Protein AF-0000000079856024 (afdb_homodimer)

Structure (mmCIF, N/CA/C/O backbone):
data_AF-0000000079856024-model_v1
#
loop_
_entity.id
_entity.type
_entity.pdbx_description
1 polymer 'PadR family transcriptional regulator'
#
loop_
_atom_site.group_PDB
_atom_site.id
_atom_site.type_symbol
_atom_site.label_atom_id
_atom_site.label_alt_id
_atom_site.label_comp_id
_atom_site.label_asym_id
_atom_site.label_entity_id
_atom_site.label_seq_id
_atom_site.pdbx_PDB_ins_code
_atom_site.Cartn_x
_atom_site.Cartn_y
_atom_site.Cartn_z
_atom_site.occupancy
_atom_site.B_iso_or_equiv
_atom_site.auth_seq_id
_atom_site.auth_comp_id
_atom_site.auth_asym_id
_atom_site.auth_atom_id
_atom_site.pdbx_PDB_model_num
ATOM 1 N N . MET A 1 1 ? 2.902 -7.371 12.438 1 55.03 1 MET A N 1
ATOM 2 C CA . MET A 1 1 ? 3.74 -6.176 12.391 1 55.03 1 MET A CA 1
ATOM 3 C C . MET A 1 1 ? 3.281 -5.234 11.281 1 55.03 1 MET A C 1
ATOM 5 O O . MET A 1 1 ? 2.77 -5.684 10.25 1 55.03 1 MET A O 1
ATOM 9 N N . ILE A 1 2 ? 3.047 -3.932 11.594 1 61.47 2 ILE A N 1
ATOM 10 C CA . ILE A 1 2 ? 2.625 -2.918 10.633 1 61.47 2 ILE A CA 1
ATOM 11 C C . ILE A 1 2 ? 3.668 -2.797 9.523 1 61.47 2 ILE A C 1
ATOM 13 O O . ILE A 1 2 ? 4.871 -2.846 9.781 1 61.47 2 ILE A O 1
ATOM 17 N N . SER A 1 3 ? 3.223 -2.893 8.273 1 69.94 3 SER A N 1
ATOM 18 C CA . SER A 1 3 ? 4.152 -2.627 7.184 1 69.94 3 SER A CA 1
ATOM 19 C C . SER A 1 3 ? 4.523 -1.149 7.121 1 69.94 3 SER A C 1
ATOM 21 O O . SER A 1 3 ? 3.902 -0.375 6.391 1 69.94 3 SER A O 1
ATOM 23 N N . SER A 1 4 ? 5.586 -0.775 7.871 1 75.81 4 SER A N 1
ATOM 24 C CA . SER A 1 4 ? 5.996 0.618 8.016 1 75.81 4 SER A CA 1
ATOM 25 C C . SER A 1 4 ? 6.367 1.226 6.668 1 75.81 4 SER A C 1
ATOM 27 O O . SER A 1 4 ? 6.07 2.393 6.406 1 75.81 4 SER A O 1
ATOM 29 N N . ASP A 1 5 ? 6.852 0.336 5.906 1 81.5 5 ASP A N 1
ATOM 30 C CA . ASP A 1 5 ? 7.281 0.834 4.605 1 81.5 5 ASP A CA 1
ATOM 31 C C . ASP A 1 5 ? 6.082 1.224 3.742 1 81.5 5 ASP A C 1
ATOM 33 O O . ASP A 1 5 ? 6.129 2.223 3.021 1 81.5 5 ASP A O 1
ATOM 37 N N . VAL A 1 6 ? 5.039 0.468 3.867 1 83.12 6 VAL A N 1
ATOM 38 C CA . VAL A 1 6 ? 3.848 0.726 3.064 1 83.12 6 VAL A CA 1
ATOM 39 C C . VAL A 1 6 ? 3.188 2.023 3.523 1 83.12 6 VAL A C 1
ATOM 41 O O . VAL A 1 6 ? 2.836 2.873 2.701 1 83.12 6 VAL A O 1
ATOM 44 N N . ILE A 1 7 ? 3.117 2.232 4.781 1 87 7 ILE A N 1
ATOM 45 C CA . ILE A 1 7 ? 2.447 3.414 5.316 1 87 7 ILE A CA 1
ATOM 46 C C . ILE A 1 7 ? 3.256 4.664 4.973 1 87 7 ILE A C 1
ATOM 48 O O . ILE A 1 7 ? 2.686 5.719 4.68 1 87 7 ILE A O 1
ATOM 52 N N . ARG A 1 8 ? 4.57 4.449 4.922 1 87.5 8 ARG A N 1
ATOM 53 C CA . ARG A 1 8 ? 5.43 5.574 4.566 1 87.5 8 ARG A CA 1
ATOM 54 C C . ARG A 1 8 ? 5.152 6.047 3.143 1 87.5 8 ARG A C 1
ATOM 56 O O . ARG A 1 8 ? 5.301 7.23 2.836 1 87.5 8 ARG A O 1
ATOM 63 N N . GLY A 1 9 ? 4.707 5.156 2.34 1 88.88 9 GLY A N 1
ATOM 64 C CA . GLY A 1 9 ? 4.352 5.492 0.972 1 88.88 9 GLY A CA 1
ATOM 65 C C . GLY A 1 9 ? 3.139 6.402 0.877 1 88.88 9 GLY A C 1
ATOM 66 O O . GLY A 1 9 ? 2.871 6.98 -0.178 1 88.88 9 GLY A O 1
ATOM 67 N N . TYR A 1 10 ? 2.588 6.562 2.037 1 92.88 10 TYR A N 1
ATOM 68 C CA . TYR A 1 10 ? 1.386 7.391 2.057 1 92.88 10 TYR A CA 1
ATOM 69 C C . TYR A 1 10 ? 1.595 8.633 2.912 1 92.88 10 TYR A C 1
ATOM 71 O O . TYR A 1 10 ? 0.628 9.258 3.352 1 92.88 10 TYR A O 1
ATOM 79 N N . SER A 1 11 ? 2.836 8.953 3.129 1 95.06 11 SER A N 1
ATOM 80 C CA . SER A 1 11 ? 3.203 10.07 3.992 1 95.06 11 SER A CA 1
ATOM 81 C C . SER A 1 11 ? 2.576 11.375 3.51 1 95.06 11 SER A C 1
ATOM 83 O O . SER A 1 11 ? 2.025 12.141 4.309 1 95.06 11 SER A O 1
ATOM 85 N N . ASP A 1 12 ? 2.666 11.602 2.193 1 97 12 ASP A N 1
ATOM 86 C CA . ASP A 1 12 ? 2.092 12.82 1.634 1 97 12 ASP A CA 1
ATOM 87 C C . ASP A 1 12 ? 0.593 12.906 1.918 1 97 12 ASP A C 1
ATOM 89 O O . ASP A 1 12 ? 0.099 13.938 2.377 1 97 12 ASP A O 1
ATOM 93 N N . THR A 1 13 ? -0.092 11.867 1.663 1 96.44 13 THR A N 1
ATOM 94 C CA . THR A 1 13 ? -1.54 11.805 1.829 1 96.44 13 THR A CA 1
ATOM 95 C C . THR A 1 13 ? -1.927 12.039 3.287 1 96.44 13 THR A C 1
ATOM 97 O O . THR A 1 13 ? -2.865 12.781 3.572 1 96.44 13 THR A O 1
ATOM 100 N N . ILE A 1 14 ? -1.18 11.422 4.148 1 96.75 14 ILE A N 1
ATOM 101 C CA . ILE A 1 14 ? -1.438 11.523 5.582 1 96.75 14 ILE A CA 1
ATOM 102 C C . ILE A 1 14 ? -1.28 12.977 6.035 1 96.75 14 ILE A C 1
ATOM 104 O O . ILE A 1 14 ? -2.154 13.516 6.711 1 96.75 14 ILE A O 1
ATOM 108 N N . ILE A 1 15 ? -0.226 13.578 5.645 1 97.94 15 ILE A N 1
ATOM 109 C CA . ILE A 1 15 ? 0.068 14.945 6.039 1 97.94 15 ILE A CA 1
ATOM 110 C C . ILE A 1 15 ? -0.994 15.891 5.473 1 97.94 15 ILE A C 1
ATOM 112 O O . ILE A 1 15 ? -1.52 16.75 6.188 1 97.94 15 ILE A O 1
ATOM 116 N N . LEU A 1 16 ? -1.316 15.734 4.207 1 98.38 16 LEU A N 1
ATOM 117 C CA . LEU A 1 16 ? -2.309 16.594 3.564 1 98.38 16 LEU A CA 1
ATOM 118 C C . LEU A 1 16 ? -3.67 16.438 4.238 1 98.38 16 LEU A C 1
ATOM 120 O O . LEU A 1 16 ? -4.398 17.422 4.398 1 98.38 16 LEU A O 1
ATOM 124 N N . TYR A 1 17 ? -4.023 15.25 4.613 1 98.12 17 TYR A N 1
ATOM 125 C CA . TYR A 1 17 ? -5.27 15.016 5.332 1 98.1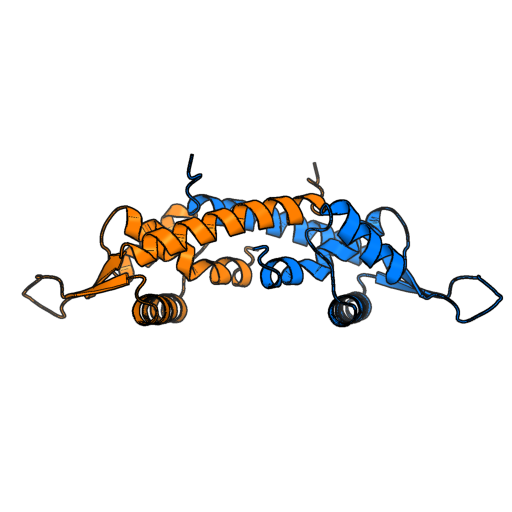2 17 TYR A CA 1
ATOM 126 C C . TYR A 1 17 ? -5.344 15.867 6.59 1 98.12 17 TYR A C 1
ATOM 128 O O . TYR A 1 17 ? -6.359 16.516 6.848 1 98.12 17 TYR A O 1
ATOM 136 N N . LEU A 1 18 ? -4.293 15.852 7.34 1 97.69 18 LEU A N 1
ATOM 137 C CA . LEU A 1 18 ? -4.285 16.562 8.617 1 97.69 18 LEU A CA 1
ATOM 138 C C . LEU A 1 18 ? -4.352 18.062 8.414 1 97.69 18 LEU A C 1
ATOM 140 O O . LEU A 1 18 ? -4.895 18.781 9.25 1 97.69 18 LEU A O 1
ATOM 144 N N . LEU A 1 19 ? -3.869 18.516 7.254 1 98.12 19 LEU A N 1
ATOM 145 C CA . LEU A 1 19 ? -3.84 19.938 6.973 1 98.12 19 LEU A CA 1
ATOM 146 C C . LEU A 1 19 ? -5.16 20.406 6.363 1 98.12 19 LEU A C 1
ATOM 148 O O . LEU A 1 19 ? -5.402 21.609 6.234 1 98.12 19 LEU A O 1
ATOM 152 N N . LEU A 1 20 ? -6.031 19.5 5.969 1 97.06 20 LEU A N 1
ATOM 153 C CA . LEU A 1 20 ? -7.352 19.859 5.469 1 97.06 20 LEU A CA 1
ATOM 154 C C . LEU A 1 20 ? -8.164 20.578 6.547 1 97.06 20 LEU A C 1
ATOM 156 O O . LEU A 1 20 ? -8.977 21.453 6.238 1 97.06 20 LEU A O 1
ATOM 160 N N . GLU A 1 21 ? -7.941 20.188 7.758 1 93.44 21 GLU A N 1
ATOM 161 C CA . GLU A 1 21 ? -8.734 20.719 8.859 1 93.44 21 GLU A CA 1
ATOM 162 C C . GLU A 1 21 ? -8.18 22.062 9.344 1 93.44 21 GLU A C 1
ATOM 164 O O . GLU A 1 21 ? -8.93 23.016 9.516 1 93.44 21 GLU A O 1
ATOM 169 N N . ASN A 1 22 ? -6.887 22.094 9.633 1 96.25 22 ASN A N 1
ATOM 170 C CA . ASN A 1 22 ? -6.219 23.297 10.109 1 96.25 22 ASN A CA 1
ATOM 171 C C . ASN A 1 22 ? -4.734 23.297 9.742 1 96.25 22 ASN A C 1
ATOM 173 O O . ASN A 1 22 ? -4.129 22.234 9.594 1 96.25 22 ASN A O 1
ATOM 177 N N . ASP A 1 23 ? -4.273 24.547 9.641 1 97.81 23 ASP A N 1
ATOM 178 C CA . ASP A 1 23 ? -2.818 24.672 9.578 1 97.81 23 ASP A CA 1
ATOM 179 C C . ASP A 1 23 ? -2.162 24 10.781 1 97.81 23 ASP A C 1
ATOM 181 O O . ASP A 1 23 ? -2.746 23.953 11.867 1 97.81 23 ASP A O 1
ATOM 185 N N . SER A 1 24 ? -1.028 23.453 10.547 1 96.81 24 SER A N 1
ATOM 186 C CA . SER A 1 24 ? -0.36 22.766 11.641 1 96.81 24 SER A CA 1
ATOM 187 C C . SER A 1 24 ? 1.155 22.797 11.477 1 96.81 24 SER A C 1
ATOM 189 O O . SER A 1 24 ? 1.674 23.484 10.594 1 96.81 24 SER A O 1
ATOM 191 N N . TYR A 1 25 ? 1.88 22.172 12.438 1 95.94 25 TYR A N 1
ATOM 192 C CA . TYR A 1 25 ? 3.338 22.141 12.438 1 95.94 25 TYR A CA 1
ATOM 193 C C . TYR A 1 25 ? 3.857 20.75 12.758 1 95.94 25 TYR A C 1
ATOM 195 O O . TYR A 1 25 ? 3.082 19.859 13.117 1 95.94 25 TYR A O 1
ATOM 203 N N . GLY A 1 26 ? 5.125 20.578 12.516 1 95.94 26 GLY A N 1
ATOM 204 C CA . GLY A 1 26 ? 5.734 19.266 12.516 1 95.94 26 GLY A CA 1
ATOM 205 C C . GLY A 1 26 ? 5.348 18.422 13.727 1 95.94 26 GLY A C 1
ATOM 206 O O . GLY A 1 26 ? 4.84 17.312 13.578 1 95.94 26 GLY A O 1
ATOM 207 N N . TYR A 1 27 ? 5.555 18.953 14.875 1 95.38 27 TYR A N 1
ATOM 208 C CA . TYR A 1 27 ? 5.297 18.219 16.109 1 95.38 27 TYR A CA 1
ATOM 209 C C . TYR A 1 27 ? 3.826 17.828 16.219 1 95.38 27 TYR A C 1
ATOM 211 O O . TYR A 1 27 ? 3.502 16.688 16.562 1 95.38 27 TYR A O 1
ATOM 219 N N . GLU A 1 28 ? 2.984 18.703 16.016 1 96.19 28 GLU A N 1
ATOM 220 C CA . GLU A 1 28 ? 1.548 18.453 16.109 1 96.19 28 GLU A CA 1
ATOM 221 C C . GLU A 1 28 ? 1.089 17.391 15.117 1 96.19 28 GLU A C 1
ATOM 223 O O . GLU A 1 28 ? 0.265 16.547 15.445 1 96.19 28 GLU A O 1
ATOM 228 N N . ILE A 1 29 ? 1.616 17.453 13.945 1 97.06 29 ILE A N 1
ATOM 229 C CA . ILE A 1 29 ? 1.256 16.5 12.906 1 97.06 29 ILE A CA 1
ATOM 230 C C . ILE A 1 29 ? 1.708 15.094 13.312 1 97.06 29 ILE A C 1
ATOM 232 O O . ILE A 1 29 ? 0.931 14.141 13.242 1 97.06 29 ILE A O 1
ATOM 236 N N . SER A 1 30 ? 2.934 15.031 13.734 1 96.5 30 SER A N 1
ATOM 237 C CA . SER A 1 30 ? 3.445 13.734 14.172 1 96.5 30 SER A CA 1
ATOM 238 C C . SER A 1 30 ? 2.631 13.188 15.336 1 96.5 30 SER A C 1
ATOM 240 O O . SER A 1 30 ? 2.316 12 15.375 1 96.5 30 SER A O 1
ATOM 242 N N . LYS A 1 31 ? 2.264 14.023 16.266 1 96.62 31 LYS A N 1
ATOM 243 C CA . LYS A 1 31 ? 1.464 13.641 17.422 1 96.62 31 LYS A CA 1
ATOM 244 C C . LYS A 1 31 ? 0.085 13.141 17 1 96.62 31 LYS A C 1
ATOM 246 O O . LYS A 1 31 ? -0.384 12.109 17.484 1 96.62 31 LYS A O 1
ATOM 251 N N . LYS A 1 32 ? -0.563 13.812 16.141 1 97.06 32 LYS A N 1
ATOM 252 C CA . LYS A 1 32 ? -1.896 13.445 15.68 1 97.06 32 LYS A CA 1
ATOM 253 C C . LYS A 1 32 ? -1.87 12.102 14.945 1 97.06 32 LYS A C 1
ATOM 255 O O . LYS A 1 32 ? -2.777 11.281 15.109 1 97.06 32 LYS A O 1
ATOM 260 N N . ILE A 1 33 ? -0.842 11.898 14.117 1 95.88 33 ILE A N 1
ATOM 261 C CA . ILE A 1 33 ? -0.698 10.625 13.414 1 95.88 33 ILE A CA 1
ATOM 262 C C . ILE A 1 33 ? -0.644 9.484 14.422 1 95.88 33 ILE A C 1
ATOM 264 O O . ILE A 1 33 ? -1.364 8.492 14.289 1 95.88 33 ILE A O 1
ATOM 268 N N . LYS A 1 34 ? 0.187 9.648 15.398 1 95.81 34 LYS A N 1
ATOM 269 C CA . LYS A 1 34 ? 0.337 8.633 16.438 1 95.81 34 LYS A CA 1
ATOM 270 C C . LYS A 1 34 ? -0.986 8.375 17.156 1 95.81 34 LYS A C 1
ATOM 272 O O . LYS A 1 34 ? -1.383 7.227 17.344 1 95.81 34 LYS A O 1
ATOM 277 N N . GLU A 1 35 ? -1.708 9.422 17.484 1 96.75 35 GLU A N 1
ATOM 278 C CA . GLU A 1 35 ? -2.973 9.328 18.203 1 96.75 35 GLU A CA 1
ATOM 279 C C . GLU A 1 35 ? -4.055 8.68 17.344 1 96.75 35 GLU A C 1
ATOM 281 O O . GLU A 1 35 ? -4.789 7.805 17.797 1 96.75 35 GLU A O 1
ATOM 286 N N . MET A 1 36 ? -4.105 9.078 16.141 1 95 36 MET A N 1
ATOM 287 C CA . MET A 1 36 ? -5.164 8.609 15.242 1 95 36 MET A CA 1
ATOM 288 C C . MET A 1 36 ? -4.965 7.145 14.883 1 95 36 MET A C 1
ATOM 290 O O . MET A 1 36 ? -5.902 6.473 14.445 1 95 36 MET A O 1
ATOM 294 N N . THR A 1 37 ? -3.764 6.617 14.984 1 94.25 37 THR A N 1
ATOM 295 C CA .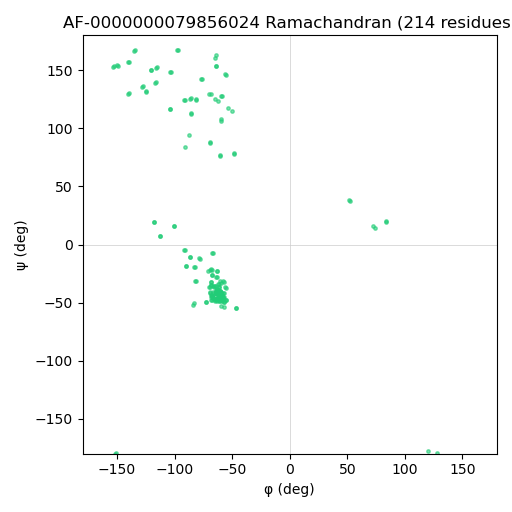 THR A 1 37 ? -3.486 5.223 14.656 1 94.25 37 THR A CA 1
ATOM 296 C C . THR A 1 37 ? -3.4 4.375 15.922 1 94.25 37 THR A C 1
ATOM 298 O O . THR A 1 37 ? -2.863 3.266 15.891 1 94.25 37 THR A O 1
ATOM 301 N N . ASP A 1 38 ? -3.879 4.883 17.016 1 94.56 38 ASP A N 1
ATOM 302 C CA . ASP A 1 38 ? -3.842 4.219 18.312 1 94.56 38 ASP A CA 1
ATOM 303 C C . ASP A 1 38 ? -2.428 3.762 18.656 1 94.56 38 ASP A C 1
ATOM 305 O O . ASP A 1 38 ? -2.223 2.619 19.078 1 94.56 38 ASP A O 1
ATOM 309 N N . GLU A 1 39 ? -1.453 4.578 18.297 1 92.88 39 GLU A N 1
ATOM 310 C CA . GLU A 1 39 ? -0.042 4.41 18.625 1 92.88 39 GLU A CA 1
ATOM 311 C C . GLU A 1 39 ? 0.583 3.275 17.828 1 92.88 39 GLU A C 1
ATOM 313 O O . GLU A 1 39 ? 1.669 2.797 18.156 1 92.88 39 GLU A O 1
ATOM 318 N N . LYS A 1 40 ? -0.125 2.879 16.781 1 90.19 40 LYS A N 1
ATOM 319 C CA . LYS A 1 40 ? 0.375 1.777 15.969 1 90.19 40 LYS A CA 1
ATOM 320 C C . LYS A 1 40 ? 1.393 2.27 14.945 1 90.19 40 LYS A C 1
ATOM 322 O O . LYS A 1 40 ? 2.164 1.479 14.398 1 90.19 40 LYS A O 1
ATOM 327 N N . PHE A 1 41 ? 1.345 3.576 14.695 1 91.5 41 PHE A N 1
ATOM 328 C CA . PHE A 1 41 ? 2.252 4.129 13.695 1 91.5 41 PHE A CA 1
ATOM 329 C C . PHE A 1 41 ? 2.803 5.477 14.156 1 91.5 41 PHE A C 1
ATOM 331 O O . PHE A 1 41 ? 2.045 6.348 14.586 1 91.5 41 PHE A O 1
ATOM 338 N N . THR A 1 42 ? 4.109 5.59 14.07 1 93 42 THR A N 1
ATOM 339 C CA . THR A 1 42 ? 4.809 6.848 14.32 1 93 42 THR A CA 1
ATOM 340 C C . THR A 1 42 ? 5.68 7.227 13.125 1 93 42 THR A C 1
ATOM 342 O O . THR A 1 42 ? 6.441 6.398 12.625 1 93 42 THR A O 1
ATOM 345 N N . MET A 1 43 ? 5.539 8.445 12.742 1 93.19 43 MET A N 1
ATOM 346 C CA . MET A 1 43 ? 6.363 8.922 11.633 1 93.19 43 MET A CA 1
ATOM 347 C C . MET A 1 43 ? 7.656 9.547 12.148 1 93.19 43 MET A C 1
ATOM 349 O O . MET A 1 43 ? 7.625 10.484 12.945 1 93.19 43 MET A O 1
ATOM 353 N N . LYS A 1 44 ? 8.703 8.984 11.625 1 92.12 44 LYS A N 1
ATOM 354 C CA . LYS A 1 44 ? 10 9.531 12 1 92.12 44 LYS A CA 1
ATOM 355 C C . LYS A 1 44 ? 10.141 10.977 11.508 1 92.12 44 LYS A C 1
ATOM 357 O O . LYS A 1 44 ? 9.617 11.328 10.453 1 92.12 44 LYS A O 1
ATOM 362 N N . GLU A 1 45 ? 10.984 11.711 12.25 1 93.25 45 GLU A N 1
ATOM 363 C CA . GLU A 1 45 ? 11.227 13.109 11.922 1 93.25 45 GLU A CA 1
ATOM 364 C C . GLU A 1 45 ? 11.812 13.258 10.523 1 93.25 45 GLU A C 1
ATOM 366 O O . GLU A 1 45 ? 11.406 14.133 9.758 1 93.25 45 GLU A O 1
ATOM 371 N N . THR A 1 46 ? 12.703 12.469 10.188 1 93.81 46 THR A N 1
ATOM 372 C CA . THR A 1 46 ? 13.352 12.531 8.883 1 93.81 46 THR A CA 1
ATOM 373 C C . THR A 1 46 ? 12.328 12.352 7.762 1 93.81 46 THR A C 1
ATOM 375 O O . THR A 1 46 ? 12.359 13.07 6.766 1 93.81 46 THR A O 1
ATOM 378 N N . THR A 1 47 ? 11.391 11.414 7.945 1 94.44 47 THR A N 1
ATOM 379 C CA . THR A 1 47 ? 10.336 11.156 6.969 1 94.44 47 THR A CA 1
ATOM 380 C C . THR A 1 47 ? 9.383 12.344 6.875 1 94.44 47 THR A C 1
ATOM 382 O O . THR A 1 47 ? 8.992 12.75 5.781 1 94.44 47 THR A O 1
ATOM 385 N N . LEU A 1 48 ? 9.008 12.852 8.023 1 96.69 48 LEU A N 1
ATOM 386 C CA . LEU A 1 48 ? 8.062 13.953 8.102 1 96.69 48 LEU A CA 1
ATOM 387 C C . LEU A 1 48 ? 8.594 15.18 7.359 1 96.69 48 LEU A C 1
ATOM 389 O O . LEU A 1 48 ? 7.898 15.75 6.52 1 96.69 48 LEU A O 1
ATOM 393 N N . TYR A 1 49 ? 9.836 15.461 7.562 1 95.31 49 TYR A N 1
ATOM 394 C CA . TYR A 1 49 ? 10.352 16.703 7.008 1 95.31 49 TYR A CA 1
ATOM 395 C C . TYR A 1 49 ? 10.719 16.531 5.539 1 95.31 49 TYR A C 1
ATOM 397 O O . TYR A 1 49 ? 10.617 17.484 4.754 1 95.31 49 TYR A O 1
ATOM 405 N N . SER A 1 50 ? 11.125 15.391 5.195 1 96.75 50 SER A N 1
ATOM 406 C CA . SER A 1 50 ? 11.305 15.117 3.771 1 96.75 50 SER A CA 1
ATOM 407 C C . SER A 1 50 ? 9.992 15.266 3.012 1 96.75 50 SER A C 1
ATOM 409 O O . SER A 1 50 ? 9.969 15.781 1.892 1 96.75 50 SER A O 1
ATOM 411 N N . ALA A 1 51 ? 8.953 14.812 3.617 1 97.5 51 ALA A N 1
ATOM 412 C CA . ALA A 1 51 ? 7.637 14.953 3.004 1 97.5 51 ALA A CA 1
ATOM 413 C C . ALA A 1 51 ? 7.223 16.422 2.914 1 97.5 51 ALA A C 1
ATOM 415 O O . ALA A 1 51 ? 6.691 16.859 1.895 1 97.5 51 ALA A O 1
ATOM 416 N N . PHE A 1 52 ? 7.484 17.172 3.947 1 97.81 52 PHE A N 1
ATOM 417 C CA . PHE A 1 52 ? 7.203 18.609 3.914 1 97.81 52 PHE A CA 1
ATOM 418 C C . PHE A 1 52 ? 7.926 19.266 2.752 1 97.81 52 PHE A C 1
ATOM 420 O O . PHE A 1 52 ? 7.336 20.062 2.014 1 97.81 52 PHE A O 1
ATOM 427 N N . ASN A 1 53 ? 9.172 18.922 2.66 1 97.56 53 ASN A N 1
ATOM 428 C CA . ASN A 1 53 ? 9.977 19.516 1.597 1 97.56 53 ASN A CA 1
ATOM 429 C C . ASN A 1 53 ? 9.414 19.172 0.217 1 97.56 53 ASN A C 1
ATOM 431 O O . ASN A 1 53 ? 9.281 20.047 -0.637 1 97.56 53 ASN A O 1
ATOM 435 N N . ARG A 1 54 ? 9.078 17.953 0.036 1 97.62 54 ARG A N 1
ATOM 436 C CA . ARG A 1 54 ? 8.531 17.5 -1.238 1 97.62 54 ARG A CA 1
ATOM 437 C C . ARG A 1 54 ? 7.203 18.203 -1.539 1 97.62 54 ARG A C 1
ATOM 439 O O . ARG A 1 54 ? 6.996 18.703 -2.646 1 97.62 54 ARG A O 1
ATOM 446 N N . LEU A 1 55 ? 6.324 18.266 -0.598 1 98.69 55 LEU A N 1
ATOM 447 C CA . LEU A 1 55 ? 5.008 18.875 -0.755 1 98.69 55 LEU A CA 1
ATOM 448 C C . LEU A 1 55 ? 5.133 20.375 -1.041 1 98.69 55 LEU A C 1
ATOM 450 O O . LEU A 1 55 ? 4.391 20.906 -1.864 1 98.69 55 LEU A O 1
ATOM 454 N N . SER A 1 56 ? 6.059 20.953 -0.357 1 98.38 56 SER A N 1
ATOM 455 C CA . SER A 1 56 ? 6.293 22.375 -0.571 1 98.38 56 SER A CA 1
ATOM 456 C C . SER A 1 56 ? 6.863 22.641 -1.961 1 98.38 56 SER A C 1
ATOM 458 O O . SER A 1 56 ? 6.383 23.516 -2.676 1 98.38 56 SER A O 1
ATOM 460 N N . LYS A 1 57 ? 7.863 21.859 -2.305 1 98.19 57 LYS A N 1
ATOM 461 C CA . LYS A 1 57 ? 8.508 22.016 -3.607 1 98.19 57 LYS A CA 1
ATOM 462 C C . LYS A 1 57 ? 7.496 21.859 -4.738 1 98.19 57 LYS A C 1
ATOM 464 O O . LYS A 1 57 ? 7.578 22.547 -5.758 1 98.19 57 LYS A O 1
ATOM 469 N N . ASN A 1 58 ? 6.484 21.047 -4.523 1 98.38 58 ASN A N 1
ATOM 470 C CA . ASN A 1 58 ? 5.488 20.75 -5.551 1 98.38 58 ASN A CA 1
ATOM 471 C C . ASN A 1 58 ? 4.305 21.719 -5.465 1 98.38 58 ASN A C 1
ATOM 473 O O . ASN A 1 58 ? 3.365 21.625 -6.254 1 98.38 58 ASN A O 1
ATOM 477 N N . GLY A 1 59 ? 4.332 22.547 -4.469 1 98.62 59 GLY A N 1
ATOM 478 C CA . GLY A 1 59 ? 3.318 23.578 -4.344 1 98.62 59 GLY A CA 1
ATOM 479 C C . GLY A 1 59 ? 2.045 23.094 -3.676 1 98.62 59 GLY A C 1
ATOM 480 O O . GLY A 1 59 ? 0.982 23.703 -3.846 1 98.62 59 GLY A O 1
ATOM 481 N N . TYR A 1 60 ? 2.07 22 -2.945 1 98.88 60 TYR A N 1
ATOM 482 C CA . TYR A 1 60 ? 0.878 21.406 -2.35 1 98.88 60 TYR A CA 1
ATOM 483 C C . TYR A 1 60 ? 0.631 21.969 -0.954 1 98.88 60 TYR A C 1
ATOM 485 O O . TYR A 1 60 ? -0.464 21.828 -0.405 1 98.88 60 TYR A O 1
ATOM 493 N N . ILE A 1 61 ? 1.7 22.578 -0.356 1 98.88 61 ILE A N 1
ATOM 494 C CA . ILE A 1 61 ? 1.559 23.281 0.916 1 98.88 61 ILE A CA 1
ATOM 495 C C . ILE A 1 61 ? 2.395 24.547 0.897 1 98.88 61 ILE A C 1
ATOM 497 O O . ILE A 1 61 ? 3.348 24.672 0.124 1 98.88 61 ILE A O 1
ATOM 501 N N . ASP A 1 62 ? 1.994 25.469 1.736 1 98.62 62 ASP A N 1
ATOM 502 C CA . ASP A 1 62 ? 2.762 26.672 2.057 1 98.62 62 ASP A CA 1
ATOM 503 C C . ASP A 1 62 ? 3.186 26.672 3.523 1 98.62 62 ASP A C 1
ATOM 505 O O . ASP A 1 62 ? 2.562 26.016 4.359 1 98.62 62 ASP A O 1
ATOM 509 N N . SER A 1 63 ? 4.277 27.344 3.752 1 97.12 63 SER A N 1
ATOM 510 C CA . SER A 1 63 ? 4.723 27.469 5.137 1 97.12 63 SER A CA 1
ATOM 511 C C . SER A 1 63 ? 4.805 28.922 5.574 1 97.12 63 SER A C 1
ATOM 513 O O . SER A 1 63 ? 4.961 29.812 4.742 1 97.12 63 SER A O 1
ATOM 515 N N . TYR A 1 64 ? 4.594 29.125 6.805 1 95.81 64 TYR A N 1
ATOM 516 C CA . TYR A 1 64 ? 4.746 30.453 7.395 1 95.81 64 TYR A CA 1
ATOM 517 C C . TYR A 1 64 ? 5.176 30.359 8.852 1 95.81 64 TYR A C 1
ATOM 519 O O . TYR A 1 64 ? 4.977 29.312 9.5 1 95.81 64 TYR A O 1
ATOM 527 N N . HIS A 1 65 ? 5.863 31.438 9.312 1 92.62 65 HIS A N 1
ATOM 528 C CA . HIS A 1 65 ? 6.316 31.438 10.703 1 92.62 65 HIS A CA 1
ATOM 529 C C . HIS A 1 65 ? 5.223 31.953 11.633 1 92.62 65 HIS A C 1
ATOM 531 O O . HIS A 1 65 ? 4.602 33 11.359 1 92.62 65 HIS A O 1
ATOM 537 N N . GLY A 1 66 ? 4.949 31.109 12.633 1 85.94 66 GLY A N 1
ATOM 538 C CA . GLY A 1 66 ? 3.967 31.516 13.625 1 85.94 66 GLY A CA 1
ATOM 539 C C . GLY A 1 66 ? 4.406 32.719 14.438 1 85.94 66 GLY A C 1
ATOM 540 O O . GLY A 1 66 ? 5.539 33.188 14.305 1 85.94 66 GLY A O 1
ATOM 541 N N . THR A 1 67 ? 3.395 33.438 15.117 1 74.38 67 THR A N 1
ATOM 542 C CA . THR A 1 67 ? 3.613 34.719 15.797 1 74.38 67 THR A CA 1
ATOM 543 C C . THR A 1 67 ? 4.285 34.5 17.156 1 74.38 67 THR A C 1
ATOM 545 O O . THR A 1 67 ? 4.711 35.469 17.797 1 74.38 67 THR A O 1
ATOM 548 N N . GLU A 1 68 ? 4.352 33.344 17.625 1 62.28 68 GLU A N 1
ATOM 549 C CA . GLU A 1 68 ? 4.812 33.281 19.016 1 62.28 68 GLU A CA 1
ATOM 550 C C . GLU A 1 68 ? 6.211 33.875 19.156 1 62.28 68 GLU A C 1
ATOM 552 O O . GLU A 1 68 ? 7.105 33.562 18.359 1 62.28 68 GLU A O 1
ATOM 557 N N . THR A 1 69 ? 6.184 35.094 19.766 1 56.78 69 THR A N 1
ATOM 558 C CA . THR A 1 69 ? 7.258 36.062 19.953 1 56.78 69 THR A CA 1
ATOM 559 C C . THR A 1 69 ? 8.43 35.438 20.703 1 56.78 69 THR A C 1
ATOM 561 O O . THR A 1 69 ? 9.578 35.875 20.547 1 56.78 69 THR A O 1
ATOM 564 N N . GLN A 1 70 ? 8.281 34.844 21.828 1 54.34 70 GLN A N 1
ATOM 565 C CA . GLN A 1 70 ? 9.398 34.438 22.688 1 54.34 70 GLN A CA 1
ATOM 566 C C . GLN A 1 70 ? 9.906 33.062 22.328 1 54.34 70 GLN A C 1
ATOM 568 O O . GLN A 1 70 ? 9.172 32.062 22.469 1 54.34 70 GLN A O 1
ATOM 573 N N . GLY A 1 71 ? 11 32.906 21.422 1 61.5 71 GLY A N 1
ATOM 574 C CA . GLY A 1 71 ? 11.797 31.734 21.125 1 61.5 71 GLY A CA 1
ATOM 575 C C . GLY A 1 71 ? 11.719 31.328 19.656 1 61.5 71 GLY A C 1
ATOM 576 O O . GLY A 1 71 ? 11.281 32.094 18.812 1 61.5 71 GLY A O 1
ATOM 577 N N . LYS A 1 72 ? 12.32 30.328 19.297 1 67.69 72 LYS A N 1
ATOM 578 C CA . LYS A 1 72 ? 12.367 29.891 17.906 1 67.69 72 LYS A CA 1
ATOM 579 C C . LYS A 1 72 ? 10.961 29.766 17.328 1 67.69 72 LYS A C 1
ATOM 581 O O . LYS A 1 72 ? 10.086 29.125 17.922 1 67.69 72 LYS A O 1
ATOM 586 N N . ARG A 1 73 ? 10.664 30.594 16.266 1 82.19 73 ARG A N 1
ATOM 587 C CA . ARG A 1 73 ? 9.336 30.625 15.664 1 82.19 73 ARG A CA 1
ATOM 588 C C . ARG A 1 73 ? 9.008 29.281 15.016 1 82.19 73 ARG A C 1
ATOM 590 O O . ARG A 1 73 ? 9.844 28.703 14.312 1 82.19 73 ARG A O 1
ATOM 597 N N . ARG A 1 74 ? 7.961 28.75 15.391 1 89.12 74 ARG A N 1
ATOM 598 C CA . ARG A 1 74 ? 7.465 27.5 14.836 1 89.12 74 ARG A CA 1
ATOM 599 C C . ARG A 1 74 ? 6.984 27.703 13.398 1 89.12 74 ARG A C 1
ATOM 601 O O . ARG A 1 74 ? 6.363 28.719 13.078 1 89.12 74 ARG A O 1
ATOM 608 N N . THR A 1 75 ? 7.461 26.875 12.617 1 93.94 75 THR A N 1
ATOM 609 C CA . THR A 1 75 ? 7.008 26.891 11.234 1 93.94 75 THR A CA 1
ATOM 610 C C . THR A 1 75 ? 5.68 26.156 11.086 1 93.94 75 THR A C 1
ATOM 612 O O . THR A 1 75 ? 5.555 25 11.492 1 93.94 75 THR A O 1
ATOM 615 N N . TYR A 1 76 ? 4.672 26.891 10.523 1 96.69 76 TYR A N 1
ATOM 616 C CA . TYR A 1 76 ? 3.357 26.312 10.25 1 96.69 76 TYR A CA 1
ATOM 617 C C . TYR A 1 76 ? 3.195 26 8.766 1 96.69 76 TYR A C 1
ATOM 619 O O . TYR A 1 76 ? 3.758 26.703 7.914 1 96.69 76 TYR A O 1
ATOM 627 N N . TYR A 1 77 ? 2.416 24.938 8.562 1 98 77 TYR A N 1
ATOM 628 C CA . TYR A 1 77 ? 2.127 24.531 7.188 1 98 77 TYR A CA 1
ATOM 629 C C . TYR A 1 77 ? 0.637 24.641 6.887 1 98 77 TYR A C 1
ATOM 631 O O . TYR A 1 77 ? -0.202 24.328 7.734 1 98 77 TYR A O 1
ATOM 639 N N . LYS A 1 78 ? 0.384 25.125 5.691 1 98.56 78 LYS A N 1
ATOM 640 C CA . LYS A 1 78 ? -0.979 25.266 5.191 1 98.56 78 LYS A CA 1
ATOM 641 C C . LYS A 1 78 ? -1.139 24.609 3.826 1 98.56 78 LYS A C 1
ATOM 643 O O . LYS A 1 78 ? -0.282 24.75 2.953 1 98.56 78 LYS A O 1
ATOM 648 N N . ILE A 1 79 ? -2.238 23.875 3.625 1 98.69 79 ILE A N 1
ATOM 649 C CA . ILE A 1 79 ? -2.494 23.203 2.357 1 98.69 79 ILE A CA 1
ATOM 650 C C . ILE A 1 79 ? -2.98 24.203 1.323 1 98.69 79 ILE A C 1
ATOM 652 O O . ILE A 1 79 ? -3.729 25.125 1.653 1 98.69 79 ILE A O 1
ATOM 656 N N . THR A 1 80 ? -2.549 24.016 0.108 1 98.75 80 THR A N 1
ATOM 657 C CA . THR A 1 80 ? -2.955 24.891 -0.996 1 98.75 80 THR A CA 1
ATOM 658 C C . THR A 1 80 ? -4.098 24.25 -1.785 1 98.75 80 THR A C 1
ATOM 660 O O . THR A 1 80 ? -4.41 23.078 -1.599 1 98.75 80 THR A O 1
ATOM 663 N N . PRO A 1 81 ? -4.781 25.016 -2.689 1 98.56 81 PRO A N 1
ATOM 664 C CA . PRO A 1 81 ? -5.777 24.406 -3.574 1 98.56 81 PRO A CA 1
ATOM 665 C C . PRO A 1 81 ? -5.211 23.25 -4.398 1 98.56 81 PRO A C 1
ATOM 667 O O . PRO A 1 81 ? -5.883 22.234 -4.59 1 98.56 81 PRO A O 1
ATOM 670 N N . GLU A 1 82 ? -3.967 23.391 -4.828 1 98.62 82 GLU A N 1
ATOM 671 C CA . GLU A 1 82 ? -3.309 22.312 -5.551 1 98.62 82 GLU A CA 1
ATOM 672 C C . GLU A 1 82 ? -3.092 21.094 -4.652 1 98.62 82 GLU A C 1
ATOM 674 O O . GLU A 1 82 ? -3.18 19.953 -5.109 1 98.62 82 GLU A O 1
ATOM 679 N N . GLY A 1 83 ? -2.797 21.391 -3.393 1 98.62 83 GLY A N 1
ATOM 680 C CA . GLY A 1 83 ? -2.645 20.312 -2.426 1 98.62 83 GLY A CA 1
ATOM 681 C C . GLY A 1 83 ? -3.93 19.547 -2.172 1 98.62 83 GLY A C 1
ATOM 682 O O . GLY A 1 83 ? -3.914 18.328 -2.027 1 98.62 83 GLY A O 1
ATOM 683 N N . ILE A 1 84 ? -5.02 20.281 -2.193 1 97.94 84 ILE A N 1
ATOM 684 C CA . ILE A 1 84 ? -6.324 19.656 -2.002 1 97.94 84 ILE A CA 1
ATOM 685 C C . ILE A 1 84 ? -6.645 18.75 -3.191 1 97.94 84 ILE A C 1
ATOM 687 O O . ILE A 1 84 ? -7.105 17.625 -3.014 1 97.94 84 ILE A O 1
ATOM 691 N N . THR A 1 85 ? -6.379 19.25 -4.348 1 97.81 85 THR A N 1
ATOM 692 C CA . THR A 1 85 ? -6.605 18.469 -5.562 1 97.81 85 THR A CA 1
ATOM 693 C C . THR A 1 85 ? -5.754 17.203 -5.559 1 97.81 85 THR A C 1
ATOM 695 O O . THR A 1 85 ? -6.246 16.109 -5.867 1 97.81 85 THR A O 1
ATOM 698 N N . TYR A 1 86 ? -4.52 17.375 -5.188 1 97.31 86 TYR A N 1
ATOM 699 C CA . TYR A 1 86 ? -3.598 16.25 -5.125 1 97.31 86 TYR A CA 1
ATOM 700 C C . TYR A 1 86 ? -4.066 15.219 -4.102 1 97.31 86 TYR A C 1
ATOM 702 O O . TYR A 1 86 ? -4.031 14.016 -4.359 1 97.31 86 TYR A O 1
ATOM 710 N N . TYR A 1 87 ? -4.527 15.672 -2.957 1 97.44 87 TYR A N 1
ATOM 711 C CA . TYR A 1 87 ? -5.059 14.789 -1.926 1 97.44 87 TYR A CA 1
ATOM 712 C C . TYR A 1 87 ? -6.227 13.969 -2.461 1 97.44 87 TYR A C 1
ATOM 714 O O . TYR A 1 87 ? -6.277 12.75 -2.262 1 97.44 87 TYR A O 1
ATOM 722 N N . LYS A 1 88 ? -7.121 14.625 -3.145 1 96.69 88 LYS A N 1
ATOM 723 C CA . LYS A 1 88 ? -8.289 13.945 -3.693 1 96.69 88 LYS A CA 1
ATOM 724 C C . LYS A 1 88 ? -7.879 12.891 -4.719 1 96.69 88 LYS A C 1
ATOM 726 O O . LYS A 1 88 ? -8.461 11.805 -4.77 1 96.69 88 LYS A O 1
ATOM 731 N N . GLU A 1 89 ? -6.898 13.219 -5.484 1 95 89 GLU A N 1
ATOM 732 C CA . GLU A 1 89 ? -6.379 12.258 -6.453 1 95 89 GLU A CA 1
ATOM 733 C C . GLU A 1 89 ? -5.801 11.031 -5.758 1 95 89 GLU A C 1
ATOM 735 O O . GLU A 1 89 ? -6 9.898 -6.215 1 95 89 GLU A O 1
ATOM 740 N N . LYS A 1 90 ? -5.098 11.281 -4.676 1 94.69 90 LYS A N 1
ATOM 741 C CA . LYS A 1 90 ? -4.496 10.172 -3.934 1 94.69 90 LYS A CA 1
ATOM 742 C C . LYS A 1 90 ? -5.566 9.32 -3.262 1 94.69 90 LYS A C 1
ATOM 744 O O . LYS A 1 90 ? -5.418 8.102 -3.158 1 94.69 90 LYS A O 1
ATOM 749 N N . CYS A 1 91 ? -6.617 9.945 -2.824 1 95.31 91 CYS A N 1
ATOM 750 C CA . CYS A 1 91 ? -7.734 9.195 -2.264 1 95.31 91 CYS A CA 1
ATOM 751 C C . CYS A 1 91 ? -8.352 8.273 -3.311 1 95.31 91 CYS A C 1
ATOM 753 O O . CYS A 1 91 ? -8.633 7.105 -3.025 1 95.31 91 CYS A O 1
ATOM 755 N N . LYS A 1 92 ? -8.508 8.758 -4.477 1 93.75 92 LYS A N 1
ATOM 756 C CA . LYS A 1 92 ? -9.055 7.949 -5.559 1 93.75 92 LYS A CA 1
ATOM 757 C C . LYS A 1 92 ? -8.125 6.789 -5.898 1 93.75 92 LYS A C 1
ATOM 759 O O . LYS A 1 92 ? -8.586 5.668 -6.129 1 93.75 92 LYS A O 1
ATOM 764 N N . GLU A 1 93 ? -6.867 7.113 -5.93 1 91.62 93 GLU A N 1
ATOM 765 C CA . GLU A 1 93 ? -5.883 6.07 -6.203 1 91.62 93 GLU A CA 1
ATOM 766 C C . GLU A 1 93 ? -5.934 4.969 -5.148 1 91.62 93 GLU A C 1
ATOM 768 O O . GLU A 1 93 ? -5.828 3.785 -5.477 1 91.62 93 GLU A O 1
ATOM 773 N N . TRP A 1 94 ? -6.07 5.375 -3.926 1 93.44 94 TRP A N 1
ATOM 774 C CA . TRP A 1 94 ? -6.137 4.402 -2.84 1 93.44 94 TRP A CA 1
ATOM 775 C C . TRP A 1 94 ? -7.344 3.488 -2.996 1 93.44 94 TRP A C 1
ATOM 777 O O . TRP A 1 94 ? -7.242 2.275 -2.805 1 93.44 94 TRP A O 1
ATOM 787 N N . ILE A 1 95 ? -8.477 4.039 -3.334 1 92.88 95 ILE A N 1
ATOM 788 C CA . ILE A 1 95 ? -9.711 3.264 -3.473 1 92.88 95 ILE A CA 1
ATOM 789 C C . ILE A 1 95 ? -9.523 2.188 -4.539 1 92.88 95 ILE A C 1
ATOM 791 O O . ILE A 1 95 ? -9.898 1.031 -4.336 1 92.88 95 ILE A O 1
ATOM 795 N N . LEU A 1 96 ? -8.93 2.521 -5.645 1 90.94 96 LEU A N 1
ATOM 796 C CA . LEU A 1 96 ? -8.68 1.571 -6.723 1 90.94 96 LEU A CA 1
ATOM 797 C C . LEU A 1 96 ? -7.676 0.51 -6.293 1 90.94 96 LEU A C 1
ATOM 799 O O . LEU A 1 96 ? -7.871 -0.679 -6.555 1 90.94 96 LEU A O 1
ATOM 803 N N . THR A 1 97 ? -6.594 0.985 -5.668 1 91.56 97 THR A N 1
ATOM 804 C CA . THR A 1 97 ? -5.562 0.069 -5.195 1 91.56 97 THR A CA 1
ATOM 805 C C . THR A 1 97 ? -6.145 -0.949 -4.223 1 91.56 97 THR A C 1
ATOM 807 O O . THR A 1 97 ? -5.922 -2.152 -4.363 1 91.56 97 THR A O 1
ATOM 810 N N . LYS A 1 98 ? -6.887 -0.472 -3.332 1 93 98 LYS A N 1
ATOM 811 C CA . LYS A 1 98 ? -7.527 -1.324 -2.336 1 93 98 LYS A CA 1
ATOM 812 C C . LYS A 1 98 ? -8.438 -2.355 -3 1 93 98 LYS A C 1
ATOM 814 O O . LYS A 1 98 ? -8.422 -3.531 -2.633 1 93 98 LYS A O 1
ATOM 819 N N . GLU A 1 99 ? -9.211 -1.962 -3.926 1 92.81 99 GLU A N 1
ATOM 820 C CA . GLU A 1 99 ? -10.109 -2.852 -4.648 1 92.81 99 GLU A CA 1
ATOM 821 C C . GLU A 1 99 ? -9.352 -3.994 -5.312 1 92.81 99 GLU A C 1
ATOM 823 O O . GLU A 1 99 ? -9.789 -5.145 -5.273 1 92.81 99 GLU A O 1
ATOM 828 N N . ILE A 1 100 ? -8.25 -3.662 -5.879 1 92.56 100 ILE A N 1
ATOM 829 C CA . ILE A 1 100 ? -7.473 -4.648 -6.621 1 92.56 100 ILE A CA 1
ATOM 830 C C . ILE A 1 100 ? -6.797 -5.613 -5.648 1 92.56 100 ILE A C 1
ATOM 832 O O . ILE A 1 100 ? -6.898 -6.832 -5.801 1 92.56 100 ILE A O 1
ATOM 836 N N . ILE A 1 101 ? -6.137 -5.086 -4.652 1 93.62 101 ILE A N 1
ATOM 837 C CA . ILE A 1 101 ? -5.387 -5.914 -3.717 1 93.62 101 ILE A CA 1
ATOM 838 C C . ILE A 1 101 ? -6.34 -6.863 -2.994 1 93.62 101 ILE A C 1
ATOM 840 O O . ILE A 1 101 ? -6.012 -8.031 -2.762 1 93.62 101 ILE A O 1
ATOM 844 N N . GLU A 1 102 ? -7.512 -6.426 -2.693 1 94.31 102 GLU A N 1
ATOM 845 C CA . GLU A 1 102 ? -8.461 -7.215 -1.914 1 94.31 102 GLU A CA 1
ATOM 846 C C . GLU A 1 102 ? -8.945 -8.438 -2.695 1 94.31 102 GLU A C 1
ATOM 848 O O . GLU A 1 102 ? -9.461 -9.383 -2.111 1 94.31 102 GLU A O 1
ATOM 853 N N . LYS A 1 103 ? -8.82 -8.352 -3.955 1 94.38 103 LYS A N 1
ATOM 854 C CA . LYS A 1 103 ? -9.156 -9.516 -4.762 1 94.38 103 LYS A CA 1
ATOM 855 C C . LYS A 1 103 ? -8.234 -10.695 -4.441 1 94.38 103 LYS A C 1
ATOM 857 O O . LYS A 1 103 ? -8.594 -11.844 -4.691 1 94.38 103 LYS A O 1
ATOM 862 N N . PHE A 1 104 ? -7.07 -10.391 -3.906 1 95.56 104 PHE A N 1
ATOM 863 C CA . PHE A 1 104 ? -6.066 -11.43 -3.693 1 95.56 104 PHE A CA 1
ATOM 864 C C . PHE A 1 104 ? -5.84 -11.664 -2.205 1 95.56 104 PHE A C 1
ATOM 866 O O . PHE A 1 104 ? -4.836 -12.266 -1.812 1 95.56 104 PHE A O 1
ATOM 873 N N . ILE A 1 105 ? -6.617 -11.07 -1.394 1 93.69 105 ILE A N 1
ATOM 874 C CA . ILE A 1 105 ? -6.531 -11.258 0.051 1 93.69 105 ILE A CA 1
ATOM 875 C C . ILE A 1 105 ? -7.664 -12.164 0.524 1 93.69 105 ILE A C 1
ATOM 877 O O . ILE A 1 105 ? -8.836 -11.891 0.262 1 93.69 105 ILE A O 1
ATOM 881 N N . LYS A 1 106 ? -7.32 -13.273 1.045 1 83.56 106 LYS A N 1
ATOM 882 C CA . LYS A 1 106 ? -8.328 -14.164 1.615 1 83.56 106 LYS A CA 1
ATOM 883 C C . LYS A 1 106 ? -8.633 -13.789 3.062 1 83.56 106 LYS A C 1
ATOM 885 O O . LYS A 1 106 ? -7.719 -13.578 3.861 1 83.56 106 LYS A O 1
ATOM 890 N N . GLU A 1 107 ? -9.875 -13.32 3.299 1 69.69 107 GLU A N 1
ATOM 891 C CA . GLU A 1 107 ? -10.258 -13.031 4.676 1 69.69 107 GLU A CA 1
ATOM 892 C C . GLU A 1 107 ? -10.195 -14.281 5.543 1 69.69 107 GLU A C 1
ATOM 894 O O . GLU A 1 107 ? -10.727 -15.328 5.172 1 69.69 107 GLU A O 1
ATOM 899 N N . MET A 1 108 ? -8.984 -14.625 5.883 1 56.16 108 MET A N 1
ATOM 900 C CA . MET A 1 108 ? -8.93 -15.828 6.715 1 56.16 108 MET A CA 1
ATOM 901 C C . MET A 1 108 ? -9.93 -15.734 7.863 1 56.16 108 MET A C 1
ATOM 903 O O . MET A 1 108 ? -9.891 -14.797 8.656 1 56.16 108 MET A O 1
ATOM 907 N N . ASN A 1 109 ? -11.266 -15.969 7.664 1 42.34 109 ASN A N 1
ATOM 908 C CA . ASN A 1 109 ? -12.102 -16.328 8.805 1 42.34 109 ASN A CA 1
ATOM 909 C C . ASN A 1 109 ? -11.594 -17.578 9.5 1 42.34 109 ASN A C 1
ATOM 911 O O . ASN A 1 109 ? -11.055 -18.484 8.852 1 42.34 109 ASN A O 1
ATOM 915 N N . MET B 1 1 ? -5.508 6.738 -12.258 1 55.22 1 MET B N 1
ATOM 916 C CA . MET B 1 1 ? -4.465 5.809 -12.688 1 55.22 1 MET B CA 1
ATOM 917 C C . MET B 1 1 ? -4.062 4.875 -11.555 1 55.22 1 MET B C 1
ATOM 919 O O . MET B 1 1 ? -4.129 5.25 -10.383 1 55.22 1 MET B O 1
ATOM 923 N N . ILE B 1 2 ? -4.023 3.541 -11.797 1 61.34 2 ILE B N 1
ATOM 924 C CA . ILE B 1 2 ? -3.65 2.537 -10.812 1 61.34 2 ILE B CA 1
ATOM 925 C C . ILE B 1 2 ? -2.225 2.801 -10.32 1 61.34 2 ILE B C 1
ATOM 927 O O . ILE B 1 2 ? -1.35 3.156 -11.117 1 61.34 2 ILE B O 1
ATOM 931 N N . SER B 1 3 ? -2.045 2.865 -9.008 1 69.75 3 SER B N 1
ATOM 932 C CA . SER B 1 3 ? -0.684 2.945 -8.484 1 69.75 3 SER B CA 1
ATOM 933 C C . SER 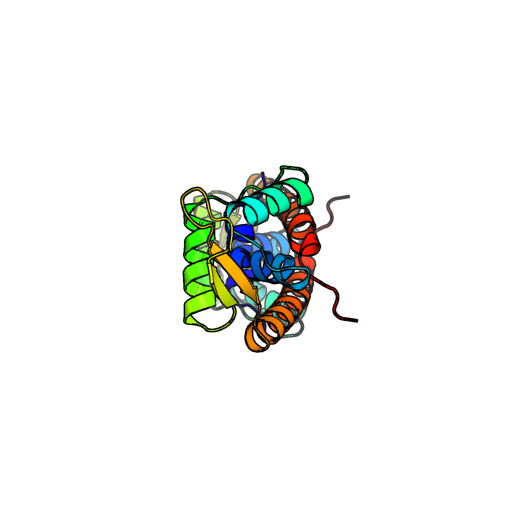B 1 3 ? 0.07 1.639 -8.703 1 69.75 3 SER B C 1
ATOM 935 O O . SER B 1 3 ? 0.11 0.782 -7.82 1 69.75 3 SER B O 1
ATOM 937 N N . SER B 1 4 ? 0.699 1.514 -9.891 1 75.62 4 SER B N 1
ATOM 938 C CA . SER B 1 4 ? 1.359 0.281 -10.312 1 75.62 4 SER B CA 1
ATOM 939 C C . SER B 1 4 ? 2.471 -0.105 -9.336 1 75.62 4 SER B C 1
ATOM 941 O O . SER B 1 4 ? 2.662 -1.287 -9.047 1 75.62 4 SER B O 1
ATOM 943 N N . ASP B 1 5 ? 3.008 0.929 -8.844 1 81.38 5 ASP B N 1
ATOM 944 C CA . ASP B 1 5 ? 4.117 0.661 -7.938 1 81.38 5 ASP B CA 1
ATOM 945 C C . ASP B 1 5 ? 3.623 0.022 -6.641 1 81.38 5 ASP B C 1
ATOM 947 O O . ASP B 1 5 ? 4.273 -0.871 -6.094 1 81.38 5 ASP B O 1
ATOM 951 N N . VAL B 1 6 ? 2.482 0.452 -6.215 1 83.12 6 VAL B N 1
ATOM 952 C CA . VAL B 1 6 ? 1.936 -0.06 -4.961 1 83.12 6 VAL B CA 1
ATOM 953 C C . VAL B 1 6 ? 1.521 -1.52 -5.137 1 83.12 6 VAL B C 1
ATOM 955 O O . VAL B 1 6 ? 1.847 -2.369 -4.305 1 83.12 6 VAL B O 1
ATOM 958 N N . ILE B 1 7 ? 0.934 -1.833 -6.227 1 86.94 7 ILE B N 1
ATOM 959 C CA . ILE B 1 7 ? 0.446 -3.188 -6.457 1 86.94 7 ILE B CA 1
ATOM 960 C C . ILE B 1 7 ? 1.628 -4.145 -6.609 1 86.94 7 ILE B C 1
ATOM 962 O O . ILE B 1 7 ? 1.573 -5.285 -6.156 1 86.94 7 ILE B O 1
ATOM 966 N N . ARG B 1 8 ? 2.686 -3.576 -7.176 1 87.56 8 ARG B N 1
ATOM 967 C CA . ARG B 1 8 ? 3.883 -4.395 -7.344 1 87.56 8 ARG B CA 1
ATOM 968 C C . ARG B 1 8 ? 4.445 -4.824 -5.996 1 87.56 8 ARG B C 1
ATOM 970 O O . ARG B 1 8 ? 5.043 -5.898 -5.879 1 87.56 8 ARG B O 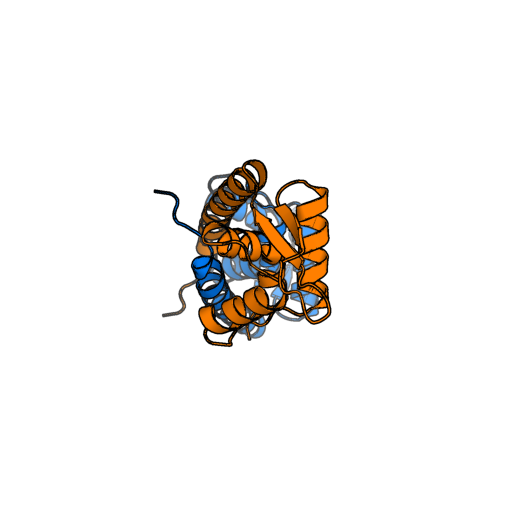1
ATOM 977 N N . GLY B 1 9 ? 4.215 -4.043 -5.012 1 88.94 9 GLY B N 1
ATOM 978 C CA . GLY B 1 9 ? 4.648 -4.367 -3.662 1 88.94 9 GLY B CA 1
ATOM 979 C C . GLY B 1 9 ? 3.93 -5.566 -3.076 1 88.94 9 GLY B C 1
ATOM 980 O O . GLY B 1 9 ? 4.359 -6.121 -2.061 1 88.94 9 GLY B O 1
ATOM 981 N N . TYR B 1 10 ? 2.969 -5.953 -3.846 1 92.88 10 TYR B N 1
ATOM 982 C CA . TYR B 1 10 ? 2.178 -7.078 -3.357 1 92.88 10 TYR B CA 1
ATOM 983 C C . TYR B 1 10 ? 2.295 -8.273 -4.293 1 92.88 10 TYR B C 1
ATOM 985 O O . TYR B 1 10 ? 1.451 -9.172 -4.27 1 92.88 10 TYR B O 1
ATOM 993 N N . SER B 1 11 ? 3.324 -8.266 -5.09 1 95.12 11 SER B N 1
ATOM 994 C CA . SER B 1 11 ? 3.535 -9.297 -6.098 1 95.12 11 SER B CA 1
ATOM 995 C C . SER B 1 11 ? 3.594 -10.688 -5.465 1 95.12 11 SER B C 1
ATOM 997 O O . SER B 1 11 ? 2.965 -11.625 -5.961 1 95.12 11 SER B O 1
ATOM 999 N N . ASP B 1 12 ? 4.34 -10.773 -4.363 1 97 12 ASP B N 1
ATOM 1000 C CA . ASP B 1 12 ? 4.457 -12.062 -3.684 1 97 12 ASP B CA 1
ATOM 1001 C C . ASP B 1 12 ? 3.09 -12.57 -3.236 1 97 12 ASP B C 1
ATOM 1003 O O . ASP B 1 12 ? 2.744 -13.727 -3.477 1 97 12 ASP B O 1
ATOM 1007 N N . THR B 1 13 ? 2.346 -11.742 -2.619 1 96.44 13 THR B N 1
ATOM 1008 C CA . THR B 1 13 ? 1.034 -12.094 -2.082 1 96.44 13 THR B CA 1
ATOM 1009 C C . THR B 1 13 ? 0.092 -12.531 -3.201 1 96.44 13 THR B C 1
ATOM 1011 O O . THR B 1 13 ? -0.624 -13.523 -3.062 1 96.44 13 THR B O 1
ATOM 1014 N N . ILE B 1 14 ? 0.148 -11.805 -4.27 1 96.75 14 ILE B N 1
ATOM 1015 C CA . ILE B 1 14 ? -0.71 -12.078 -5.418 1 96.75 14 ILE B CA 1
ATOM 1016 C C . ILE B 1 14 ? -0.389 -13.453 -5.988 1 96.75 14 ILE B C 1
ATOM 1018 O O . ILE B 1 14 ? -1.291 -14.266 -6.211 1 96.75 14 ILE B O 1
ATOM 1022 N N . ILE B 1 15 ? 0.842 -13.711 -6.184 1 97.94 15 ILE B N 1
ATOM 1023 C CA . ILE B 1 15 ? 1.28 -14.977 -6.762 1 97.94 15 ILE B CA 1
ATOM 1024 C C . ILE B 1 15 ? 0.913 -16.125 -5.828 1 97.94 15 ILE B C 1
ATOM 1026 O O . ILE B 1 15 ? 0.372 -17.141 -6.27 1 97.94 15 ILE B O 1
ATOM 1030 N N . LEU B 1 16 ? 1.198 -15.984 -4.559 1 98.38 16 LEU B N 1
ATOM 1031 C CA . LEU B 1 16 ? 0.898 -17.031 -3.588 1 98.38 16 LEU B CA 1
ATOM 1032 C C . LEU B 1 16 ? -0.6 -17.312 -3.533 1 98.38 16 LEU B C 1
ATOM 1034 O O . LEU B 1 16 ? -1.019 -18.453 -3.406 1 98.38 16 LEU B O 1
ATOM 1038 N N . TYR B 1 17 ? -1.398 -16.281 -3.602 1 98.12 17 TYR B N 1
ATOM 1039 C CA . TYR B 1 17 ? -2.848 -16.453 -3.633 1 98.12 17 TYR B CA 1
ATOM 1040 C C . TYR B 1 17 ? -3.268 -17.375 -4.766 1 98.12 17 TYR B C 1
ATOM 1042 O O . TYR B 1 17 ? -4.062 -18.297 -4.562 1 98.12 17 TYR B O 1
ATOM 1050 N N . LEU B 1 18 ? -2.746 -17.125 -5.926 1 97.69 18 LEU B N 1
ATOM 1051 C CA . LEU B 1 18 ? -3.148 -17.891 -7.105 1 97.69 18 LEU B CA 1
ATOM 1052 C C . LEU B 1 18 ? -2.695 -19.328 -6.996 1 97.69 18 LEU B C 1
ATOM 1054 O O . LEU B 1 18 ? -3.348 -20.234 -7.527 1 97.69 18 LEU B O 1
ATOM 1058 N N . LEU B 1 19 ? -1.622 -19.562 -6.234 1 98.12 19 LEU B N 1
ATOM 1059 C CA . LEU B 1 19 ? -1.074 -20.906 -6.102 1 98.12 19 LEU B CA 1
ATOM 1060 C C . LEU B 1 19 ? -1.773 -21.672 -4.98 1 98.12 19 LEU B C 1
ATOM 1062 O O . LEU B 1 19 ? -1.588 -22.875 -4.836 1 98.12 19 LEU B O 1
ATOM 1066 N N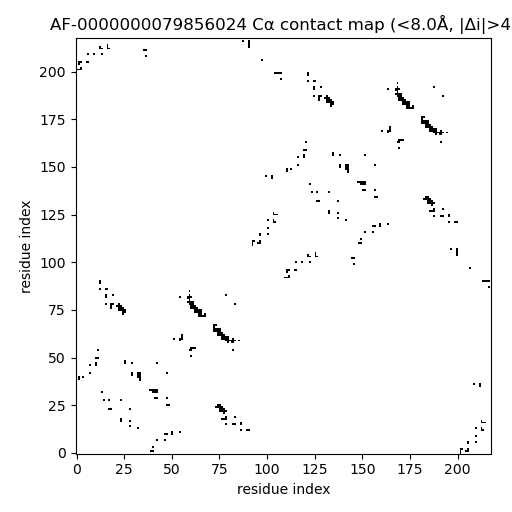 . LEU B 1 20 ? -2.566 -21.016 -4.16 1 97.06 20 LEU B N 1
ATOM 1067 C CA . LEU B 1 20 ? -3.346 -21.688 -3.129 1 97.06 20 LEU B CA 1
ATOM 1068 C C . LEU B 1 20 ? -4.336 -22.672 -3.75 1 97.06 20 LEU B C 1
ATOM 1070 O O . LEU B 1 20 ? -4.641 -23.703 -3.16 1 97.06 20 LEU B O 1
ATOM 1074 N N . GLU B 1 21 ? -4.828 -22.297 -4.895 1 93.75 21 GLU B N 1
ATOM 1075 C CA . GLU B 1 21 ? -5.867 -23.109 -5.531 1 93.75 21 GLU B CA 1
ATOM 1076 C C . GLU B 1 21 ? -5.262 -24.281 -6.309 1 93.75 21 GLU B C 1
ATOM 1078 O O . GLU B 1 21 ? -5.715 -25.406 -6.184 1 93.75 21 GLU B O 1
ATOM 1083 N N . ASN B 1 22 ? -4.285 -23.984 -7.164 1 96.25 22 ASN B N 1
ATOM 1084 C CA . ASN B 1 22 ? -3.613 -24.984 -7.98 1 96.25 22 ASN B CA 1
ATOM 1085 C C . ASN B 1 22 ? -2.197 -24.562 -8.352 1 96.25 22 ASN B C 1
ATOM 1087 O O . ASN B 1 22 ? -1.91 -23.359 -8.438 1 96.25 22 ASN B O 1
ATOM 1091 N N . ASP B 1 23 ? -1.414 -25.625 -8.562 1 97.88 23 ASP B N 1
ATOM 1092 C CA . ASP B 1 23 ? -0.132 -25.328 -9.195 1 97.88 23 ASP B CA 1
ATOM 1093 C C . ASP B 1 23 ? -0.328 -24.594 -10.516 1 97.88 23 ASP B C 1
ATOM 1095 O O . ASP B 1 23 ? -1.344 -24.781 -11.188 1 97.88 23 ASP B O 1
ATOM 1099 N N . SER B 1 24 ? 0.582 -23.75 -10.805 1 96.81 24 SER B N 1
ATOM 1100 C CA . SER B 1 24 ? 0.44 -22.984 -12.039 1 96.81 24 SER B CA 1
ATOM 1101 C C . SER B 1 24 ? 1.801 -22.578 -12.602 1 96.81 24 SER B C 1
ATOM 1103 O O . SER B 1 24 ? 2.836 -23.047 -12.125 1 96.81 24 SER B O 1
ATOM 1105 N N . TYR B 1 25 ? 1.799 -21.859 -13.75 1 96 25 TYR B N 1
ATOM 1106 C CA . TYR B 1 25 ? 3.014 -21.422 -14.43 1 96 25 TYR B CA 1
ATOM 1107 C C . TYR B 1 25 ? 2.914 -19.969 -14.859 1 96 25 TYR B C 1
ATOM 1109 O O . TYR B 1 25 ? 1.854 -19.344 -14.742 1 96 25 TYR B O 1
ATOM 1117 N N . GLY B 1 26 ? 4.043 -19.453 -15.227 1 95.94 26 GLY B N 1
ATOM 1118 C CA . GLY B 1 26 ? 4.191 -18.016 -15.422 1 95.94 26 GLY B CA 1
ATOM 1119 C C . GLY B 1 26 ? 3.07 -17.406 -16.234 1 95.94 26 GLY B C 1
ATOM 1120 O O . GLY B 1 26 ? 2.42 -16.453 -15.805 1 95.94 26 GLY B O 1
ATOM 1121 N N . TYR B 1 27 ? 2.852 -17.938 -17.391 1 95.5 27 TYR B N 1
ATOM 1122 C CA . TYR B 1 27 ? 1.854 -17.391 -18.297 1 95.5 27 TYR B CA 1
ATOM 1123 C C . TYR B 1 27 ? 0.464 -17.422 -17.672 1 95.5 27 TYR B C 1
ATOM 1125 O O . TYR B 1 27 ? -0.285 -16.453 -17.766 1 95.5 27 TYR B O 1
ATOM 1133 N N . GLU B 1 28 ? 0.09 -18.469 -17.156 1 96.25 28 GLU B N 1
ATOM 1134 C CA . GLU B 1 28 ? -1.231 -18.641 -16.562 1 96.25 28 GLU B CA 1
ATOM 1135 C C . GLU B 1 28 ? -1.438 -17.672 -15.398 1 96.25 28 GLU B C 1
ATOM 1137 O O . GLU B 1 28 ? -2.518 -17.109 -15.242 1 96.25 28 GLU B O 1
ATOM 1142 N N . ILE B 1 29 ? -0.431 -17.5 -14.625 1 97.12 29 ILE B N 1
ATOM 1143 C CA . ILE B 1 29 ? -0.506 -16.609 -13.477 1 97.12 29 ILE B CA 1
ATOM 1144 C C . ILE B 1 29 ? -0.702 -15.172 -13.953 1 97.12 29 ILE B C 1
ATOM 1146 O O . ILE B 1 29 ? -1.583 -14.469 -13.461 1 97.12 29 ILE B O 1
ATOM 1150 N N . SER B 1 30 ? 0.116 -14.805 -14.883 1 96.56 30 SER B N 1
ATOM 1151 C CA . SER B 1 30 ? -0.014 -13.453 -15.422 1 96.56 30 SER B CA 1
ATOM 1152 C C . SER B 1 30 ? -1.394 -13.234 -16.031 1 96.56 30 SER B C 1
ATOM 1154 O O . SER B 1 30 ? -2.002 -12.18 -15.844 1 96.56 30 SER B O 1
ATOM 1156 N N . LYS B 1 31 ? -1.915 -14.195 -16.734 1 96.62 31 LYS B N 1
ATOM 1157 C CA . LYS B 1 31 ? -3.234 -14.133 -17.344 1 96.62 31 LYS B CA 1
ATOM 1158 C C . LYS B 1 31 ? -4.332 -14 -16.297 1 96.62 31 LYS B C 1
ATOM 1160 O O . LYS B 1 31 ? -5.234 -13.172 -16.438 1 96.62 31 LYS B O 1
ATOM 1165 N N . LYS B 1 32 ? -4.293 -14.766 -15.281 1 97.06 32 LYS B N 1
ATOM 1166 C CA . LYS B 1 32 ? -5.297 -14.734 -14.219 1 97.06 32 LYS B CA 1
ATOM 1167 C C . LYS B 1 32 ? -5.301 -13.391 -13.5 1 97.06 32 LYS B C 1
ATOM 1169 O O . LYS B 1 32 ? -6.363 -12.859 -13.172 1 97.06 32 LYS B O 1
ATOM 1174 N N . ILE B 1 33 ? -4.098 -12.859 -13.234 1 95.88 33 ILE B N 1
ATOM 1175 C CA . ILE B 1 33 ? -3.996 -11.555 -12.594 1 95.88 33 ILE B CA 1
ATOM 1176 C C . ILE B 1 33 ? -4.734 -10.508 -13.438 1 95.88 33 ILE B C 1
ATOM 1178 O O . ILE B 1 33 ? -5.547 -9.742 -12.914 1 95.88 33 ILE B O 1
ATOM 1182 N N . LYS B 1 34 ? -4.449 -10.5 -14.703 1 95.81 34 LYS B N 1
ATOM 1183 C CA . LYS B 1 34 ? -5.086 -9.555 -15.625 1 95.81 34 LYS B CA 1
ATOM 1184 C C . LYS B 1 34 ? -6.602 -9.727 -15.617 1 95.81 34 LYS B C 1
ATOM 1186 O O . LYS B 1 34 ? -7.34 -8.742 -15.523 1 95.81 34 LYS B O 1
ATOM 1191 N N . GLU B 1 35 ? -7.082 -10.945 -15.633 1 96.69 35 GLU B N 1
ATOM 1192 C CA . GLU B 1 35 ? -8.508 -11.25 -15.664 1 96.69 35 GLU B CA 1
ATOM 1193 C C . GLU B 1 35 ? -9.188 -10.859 -14.359 1 9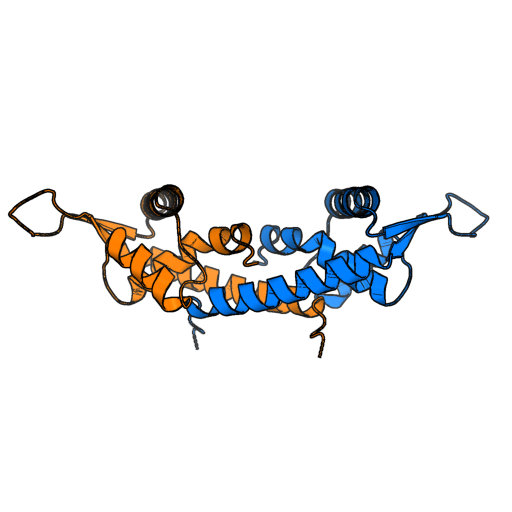6.69 35 GLU B C 1
ATOM 1195 O O . GLU B 1 35 ? -10.266 -10.258 -14.359 1 96.69 35 GLU B O 1
ATOM 1200 N N . MET B 1 36 ? -8.562 -11.195 -13.305 1 94.94 36 MET B N 1
ATOM 1201 C CA . MET B 1 36 ? -9.164 -10.969 -11.992 1 94.94 36 MET B CA 1
ATOM 1202 C C . MET B 1 36 ? -9.227 -9.484 -11.664 1 94.94 36 MET B C 1
ATOM 1204 O O . MET B 1 36 ? -9.992 -9.062 -10.797 1 94.94 36 MET B O 1
ATOM 1208 N N . THR B 1 37 ? -8.406 -8.664 -12.281 1 94.19 37 THR B N 1
ATOM 1209 C CA . THR B 1 37 ? -8.398 -7.227 -12.023 1 94.19 37 THR B CA 1
ATOM 1210 C C . THR B 1 37 ? -9.148 -6.477 -13.117 1 94.19 37 THR B C 1
ATOM 1212 O O . THR B 1 37 ? -8.984 -5.262 -13.266 1 94.19 37 THR B O 1
ATOM 1215 N N . ASP B 1 38 ? -9.93 -7.164 -13.891 1 94.44 38 ASP B N 1
ATOM 1216 C CA . ASP B 1 38 ? -10.695 -6.609 -15.008 1 94.44 38 ASP B CA 1
ATOM 1217 C C . ASP B 1 38 ? -9.797 -5.801 -15.938 1 94.44 38 ASP B C 1
ATOM 1219 O O . ASP B 1 38 ? -10.133 -4.672 -16.312 1 94.44 38 ASP B O 1
ATOM 1223 N N . GLU B 1 39 ? -8.57 -6.289 -16.141 1 92.75 39 GLU B N 1
ATOM 1224 C CA . GLU B 1 39 ? -7.594 -5.758 -17.094 1 92.75 39 GLU B CA 1
ATOM 1225 C C . GLU B 1 39 ? -6.996 -4.445 -16.578 1 92.75 39 GLU B C 1
ATOM 1227 O O . GLU B 1 39 ? -6.371 -3.707 -17.344 1 92.75 39 GLU B O 1
ATOM 1232 N N . LYS B 1 40 ? -7.219 -4.184 -15.312 1 90.06 40 LYS B N 1
ATOM 1233 C CA . LYS B 1 40 ? -6.715 -2.936 -14.75 1 90.06 40 LYS B CA 1
ATOM 1234 C C . LYS B 1 40 ? -5.246 -3.062 -14.352 1 90.06 40 LYS B C 1
ATOM 1236 O O . LYS B 1 40 ? -4.555 -2.057 -14.18 1 90.06 40 LYS B O 1
ATOM 1241 N N . PHE B 1 41 ? -4.816 -4.324 -14.203 1 91.19 41 PHE B N 1
ATOM 1242 C CA . PHE B 1 41 ? -3.436 -4.539 -13.789 1 91.19 41 PHE B CA 1
ATOM 1243 C C . PHE B 1 41 ? -2.822 -5.715 -14.539 1 91.19 41 PHE B C 1
ATOM 1245 O O . PHE B 1 41 ? -3.422 -6.789 -14.617 1 91.19 41 PHE B O 1
ATOM 1252 N N . THR B 1 42 ? -1.647 -5.453 -15.094 1 93.06 42 THR B N 1
ATOM 1253 C CA . THR B 1 42 ? -0.837 -6.488 -15.719 1 93.06 42 THR B CA 1
ATOM 1254 C C . THR B 1 42 ? 0.561 -6.527 -15.109 1 93.06 42 THR B C 1
ATOM 1256 O O . THR B 1 42 ? 1.216 -5.492 -14.977 1 93.06 42 THR B O 1
ATOM 1259 N N . MET B 1 43 ? 0.954 -7.723 -14.773 1 93.19 43 MET B N 1
ATOM 1260 C CA . MET B 1 43 ? 2.297 -7.875 -14.219 1 93.19 43 MET B CA 1
ATOM 1261 C C . MET B 1 43 ? 3.311 -8.156 -15.328 1 93.19 43 MET B C 1
ATOM 1263 O O . MET B 1 43 ? 3.164 -9.125 -16.078 1 93.19 43 MET B O 1
ATOM 1267 N N . LYS B 1 44 ? 4.277 -7.289 -15.32 1 92.31 44 LYS B N 1
ATOM 1268 C CA . LYS B 1 44 ? 5.34 -7.492 -16.297 1 92.31 44 LYS B CA 1
ATOM 1269 C C . LYS B 1 44 ? 6.094 -8.789 -16.031 1 92.31 44 LYS B C 1
ATOM 1271 O O . LYS B 1 44 ? 6.242 -9.203 -14.883 1 92.31 44 LYS B O 1
ATOM 1276 N N . GLU B 1 45 ? 6.66 -9.32 -17.141 1 93.31 45 GLU B N 1
ATOM 1277 C CA . GLU B 1 45 ? 7.398 -10.578 -17.047 1 93.31 45 GLU B CA 1
ATOM 1278 C C . GLU B 1 45 ? 8.594 -10.453 -16.109 1 93.31 45 GLU B C 1
ATOM 1280 O O . GLU B 1 45 ? 8.852 -11.352 -15.297 1 93.31 45 GLU B O 1
ATOM 1285 N N . THR B 1 46 ? 9.273 -9.43 -16.172 1 93.88 46 THR B N 1
ATOM 1286 C CA . THR B 1 46 ? 10.445 -9.219 -15.336 1 93.88 46 THR B CA 1
ATOM 1287 C C . THR B 1 46 ? 10.062 -9.25 -13.859 1 93.88 46 THR B C 1
ATOM 1289 O O . THR B 1 46 ? 10.758 -9.859 -13.039 1 93.88 46 THR B O 1
ATOM 1292 N N . THR B 1 47 ? 8.938 -8.617 -13.516 1 94.56 47 THR B N 1
ATOM 1293 C CA . THR B 1 47 ? 8.438 -8.586 -12.141 1 94.56 47 THR B CA 1
ATOM 1294 C C . THR B 1 47 ? 8 -9.977 -11.695 1 94.56 47 THR B C 1
ATOM 1296 O O . THR B 1 47 ? 8.305 -10.398 -10.578 1 94.56 47 THR B O 1
ATOM 1299 N N . LEU B 1 48 ? 7.301 -10.648 -12.547 1 96.75 48 LEU B N 1
ATOM 1300 C CA . LEU B 1 48 ? 6.773 -11.969 -12.25 1 96.75 48 LEU B CA 1
ATOM 1301 C C . LEU B 1 48 ? 7.902 -12.945 -11.93 1 96.75 48 LEU B C 1
ATOM 1303 O O . LEU B 1 48 ? 7.871 -13.625 -10.898 1 96.75 48 LEU B O 1
ATOM 1307 N N . TYR B 1 49 ? 8.922 -12.883 -12.727 1 95.38 49 TYR B N 1
ATOM 1308 C CA . TYR B 1 49 ? 9.953 -13.898 -12.562 1 95.38 49 TYR B CA 1
ATOM 1309 C C . TYR B 1 49 ? 10.906 -13.531 -11.422 1 95.38 49 TYR B C 1
ATOM 1311 O O . TYR B 1 49 ? 11.438 -14.414 -10.75 1 95.38 49 TYR B O 1
ATOM 1319 N N . SER B 1 50 ? 11.094 -12.312 -11.227 1 96.81 50 SER B N 1
ATOM 1320 C CA . SER B 1 50 ? 11.828 -11.898 -10.039 1 96.81 50 SER B CA 1
ATOM 1321 C C . SER B 1 50 ? 11.125 -12.344 -8.766 1 96.81 50 SER B C 1
ATOM 1323 O O . SER B 1 50 ? 11.773 -12.766 -7.805 1 96.81 50 SER B O 1
ATOM 1325 N N . ALA B 1 51 ? 9.859 -12.234 -8.789 1 97.56 51 ALA B N 1
ATOM 1326 C CA . ALA B 1 51 ? 9.07 -12.68 -7.637 1 97.56 51 ALA B CA 1
ATOM 1327 C C . ALA B 1 51 ? 9.164 -14.195 -7.465 1 97.56 51 ALA B C 1
ATOM 1329 O O . ALA B 1 51 ? 9.312 -14.688 -6.344 1 97.56 51 ALA B O 1
ATOM 1330 N N . PHE B 1 52 ? 9.117 -14.914 -8.547 1 97.81 52 PHE B N 1
ATOM 1331 C CA . PHE B 1 52 ? 9.289 -16.359 -8.477 1 97.81 52 PHE B CA 1
ATOM 1332 C C . PHE B 1 52 ? 10.625 -16.719 -7.836 1 97.81 52 PHE B C 1
ATOM 1334 O O . PHE B 1 52 ? 10.688 -17.594 -6.965 1 97.81 52 PHE B O 1
ATOM 1341 N N . ASN B 1 53 ? 11.609 -16.047 -8.312 1 97.5 53 ASN B N 1
ATOM 1342 C CA . ASN B 1 53 ? 12.945 -16.328 -7.793 1 97.5 53 ASN B CA 1
ATOM 1343 C C . ASN B 1 53 ? 13.023 -16.047 -6.293 1 97.5 53 ASN B C 1
ATOM 1345 O O . ASN B 1 53 ? 13.547 -16.859 -5.535 1 97.5 53 ASN B O 1
ATOM 1349 N N . ARG B 1 54 ? 12.484 -14.953 -5.887 1 97.69 54 ARG B N 1
ATOM 1350 C CA . ARG B 1 54 ? 12.492 -14.586 -4.477 1 97.69 54 ARG B CA 1
ATOM 1351 C C . ARG B 1 54 ? 11.711 -15.594 -3.641 1 97.69 54 ARG B C 1
ATOM 1353 O O . ARG B 1 54 ? 12.195 -16.047 -2.602 1 97.69 54 ARG B O 1
ATOM 1360 N N . LEU B 1 55 ? 10.547 -15.961 -4.066 1 98.69 55 LEU B N 1
ATOM 1361 C CA . LEU B 1 55 ? 9.68 -16.891 -3.355 1 98.69 55 LEU B CA 1
ATOM 1362 C C . LEU B 1 55 ? 10.328 -18.281 -3.264 1 98.69 55 LEU B C 1
ATOM 1364 O O . LEU B 1 55 ? 10.242 -18.938 -2.227 1 98.69 55 LEU B O 1
ATOM 1368 N N . SER B 1 56 ? 10.953 -18.625 -4.348 1 98.38 56 SER B N 1
ATOM 1369 C CA . SER B 1 56 ? 11.641 -19.922 -4.367 1 98.38 56 SER B CA 1
ATOM 1370 C C . SER B 1 56 ? 12.844 -19.922 -3.424 1 98.38 56 SER B C 1
ATOM 1372 O O . SER B 1 56 ? 13.016 -20.844 -2.633 1 98.38 56 SER B O 1
ATOM 1374 N N . LYS B 1 57 ? 13.625 -18.891 -3.527 1 98.19 57 LYS B N 1
ATOM 1375 C CA . LYS B 1 57 ? 14.812 -18.766 -2.688 1 98.19 57 LYS B CA 1
ATOM 1376 C C . LYS B 1 57 ? 14.453 -18.812 -1.207 1 98.19 57 LYS B C 1
ATOM 1378 O O . LYS B 1 57 ? 15.188 -19.375 -0.397 1 98.19 57 LYS B O 1
ATOM 1383 N N . ASN B 1 58 ? 13.281 -18.312 -0.864 1 98.38 58 ASN B N 1
ATOM 1384 C CA . ASN B 1 58 ? 12.844 -18.234 0.526 1 98.38 58 ASN B CA 1
ATOM 1385 C C . ASN B 1 58 ? 12.07 -19.5 0.933 1 98.38 58 ASN B C 1
ATOM 1387 O O . ASN B 1 58 ? 11.625 -19.609 2.076 1 98.38 58 ASN B O 1
ATOM 1391 N N . GLY B 1 59 ? 11.859 -20.359 -0.017 1 98.62 59 GLY B N 1
ATOM 1392 C CA . GLY B 1 59 ? 11.234 -21.641 0.272 1 98.62 59 GLY B CA 1
ATOM 1393 C C . GLY B 1 59 ? 9.719 -21.562 0.313 1 98.62 59 GLY B C 1
ATOM 1394 O O . GLY B 1 59 ? 9.07 -22.422 0.922 1 98.62 59 GLY B O 1
ATOM 1395 N N . TYR B 1 60 ? 9.109 -20.562 -0.268 1 98.88 60 TYR B N 1
ATOM 1396 C CA . TYR B 1 60 ? 7.664 -20.375 -0.195 1 98.88 60 TYR B CA 1
ATOM 1397 C C . TYR B 1 60 ? 6.957 -21.078 -1.347 1 98.88 60 TYR B C 1
ATOM 1399 O O . TYR B 1 60 ? 5.742 -21.281 -1.307 1 98.88 60 TYR B O 1
ATOM 1407 N N . ILE B 1 61 ? 7.738 -21.391 -2.418 1 98.88 61 ILE B N 1
ATOM 1408 C CA . ILE B 1 61 ? 7.219 -22.188 -3.521 1 98.88 61 ILE B CA 1
ATOM 1409 C C . ILE B 1 61 ? 8.281 -23.188 -3.982 1 98.88 61 ILE B C 1
ATOM 1411 O O . ILE B 1 61 ? 9.469 -22.984 -3.758 1 98.88 61 ILE B O 1
ATOM 1415 N N . ASP B 1 62 ? 7.805 -24.219 -4.605 1 98.62 62 ASP B N 1
ATOM 1416 C CA . ASP B 1 62 ? 8.625 -25.188 -5.328 1 98.62 62 ASP B CA 1
ATOM 1417 C C . ASP B 1 62 ? 8.297 -25.188 -6.82 1 98.62 62 ASP B C 1
ATOM 1419 O O . ASP B 1 62 ? 7.207 -24.781 -7.219 1 98.62 62 ASP B O 1
ATOM 1423 N N . SER B 1 63 ? 9.289 -25.547 -7.57 1 97.12 63 SER B N 1
ATOM 1424 C CA . SER B 1 63 ? 9.047 -25.641 -9.008 1 97.12 63 SER B CA 1
ATOM 1425 C C . SER B 1 63 ? 9.312 -27.047 -9.531 1 97.12 63 SER B C 1
ATOM 1427 O O . SER B 1 63 ? 10.086 -27.797 -8.93 1 97.12 63 SER B O 1
ATOM 1429 N N . TYR B 1 64 ? 8.617 -27.391 -10.539 1 95.81 64 TYR B N 1
ATOM 1430 C CA . TYR B 1 64 ? 8.828 -28.656 -11.219 1 95.81 64 TYR B CA 1
ATOM 1431 C C . TYR B 1 64 ? 8.477 -28.547 -12.695 1 95.81 64 TYR B C 1
ATOM 1433 O O . TYR B 1 64 ? 7.727 -27.656 -13.102 1 95.81 64 TYR B O 1
ATOM 1441 N N . HIS B 1 65 ? 9.125 -29.438 -13.492 1 92.62 65 HIS B N 1
ATOM 1442 C CA . HIS B 1 65 ? 8.859 -29.422 -14.93 1 92.62 65 HIS B CA 1
ATOM 1443 C C . HIS B 1 65 ? 7.645 -30.281 -15.273 1 92.62 65 HIS B C 1
ATOM 1445 O O . HIS B 1 65 ? 7.527 -31.406 -14.797 1 92.62 65 HIS B O 1
ATOM 1451 N N . GLY B 1 66 ? 6.699 -29.594 -15.969 1 85.75 66 GLY B N 1
ATOM 1452 C CA . GLY B 1 66 ? 5.527 -30.344 -16.406 1 85.75 66 GLY B CA 1
ATOM 1453 C C . GLY B 1 66 ? 5.848 -31.438 -17.406 1 85.75 66 GLY B C 1
ATOM 1454 O O . GLY B 1 66 ? 6.992 -31.562 -17.844 1 85.75 66 GLY B O 1
ATOM 1455 N N . THR B 1 67 ? 4.863 -32.438 -17.594 1 73.94 67 THR B N 1
ATOM 1456 C CA . THR B 1 67 ? 5.078 -33.656 -18.391 1 73.94 67 THR B CA 1
ATOM 1457 C C . THR B 1 67 ? 4.961 -33.344 -19.875 1 73.94 67 THR B C 1
ATOM 1459 O O . THR B 1 67 ? 5.27 -34.219 -20.719 1 73.94 67 THR B O 1
ATOM 1462 N N . GLU B 1 68 ? 4.516 -32.281 -20.266 1 62.09 68 GLU B N 1
ATOM 1463 C CA . GLU B 1 68 ? 4.246 -32.219 -21.688 1 62.09 68 GLU B CA 1
ATOM 1464 C C . GLU B 1 68 ? 5.512 -32.469 -22.5 1 62.09 68 GLU B C 1
ATOM 1466 O O . GLU B 1 68 ? 6.562 -31.875 -22.219 1 62.09 68 GLU B O 1
ATOM 1471 N N . THR B 1 69 ? 5.5 -33.656 -23.094 1 56.78 69 THR B N 1
ATOM 1472 C CA . THR B 1 69 ? 6.57 -34.344 -23.812 1 56.78 69 THR B CA 1
ATOM 1473 C C . THR B 1 69 ? 7.039 -33.5 -25 1 56.78 69 THR B C 1
ATOM 1475 O O . THR B 1 69 ? 8.188 -33.625 -25.438 1 56.78 69 THR B O 1
ATOM 1478 N N . GLN B 1 70 ? 6.23 -33.062 -25.844 1 54.03 70 GLN B N 1
ATOM 1479 C CA . GLN B 1 70 ? 6.625 -32.5 -27.125 1 54.03 70 GLN B CA 1
ATOM 1480 C C . GLN B 1 70 ? 6.828 -31 -27.016 1 54.03 70 GLN B C 1
ATOM 1482 O O . GLN B 1 70 ? 5.871 -30.25 -26.797 1 54.03 70 GLN B O 1
ATOM 1487 N N . GLY B 1 71 ? 8.109 -30.422 -26.547 1 61.81 71 GLY B N 1
ATOM 1488 C CA . GLY B 1 71 ? 8.617 -29.062 -26.609 1 61.81 71 GLY B CA 1
ATOM 1489 C C . GLY B 1 71 ? 9.102 -28.531 -25.281 1 61.81 71 GLY B C 1
ATOM 1490 O O . GLY B 1 71 ? 9.336 -29.312 -24.344 1 61.81 71 GLY B O 1
ATOM 1491 N N . LYS B 1 72 ? 9.531 -27.406 -25.219 1 67.94 72 LYS B N 1
ATOM 1492 C CA . LYS B 1 72 ? 10.102 -26.844 -23.984 1 67.94 72 LYS B CA 1
ATOM 1493 C C . LYS B 1 72 ? 9.172 -27.062 -22.797 1 67.94 72 LYS B C 1
ATOM 1495 O O . LYS B 1 72 ? 7.98 -26.734 -22.875 1 67.94 72 LYS B O 1
ATOM 1500 N N . ARG B 1 73 ? 9.656 -27.875 -21.812 1 82.5 73 ARG B N 1
ATOM 1501 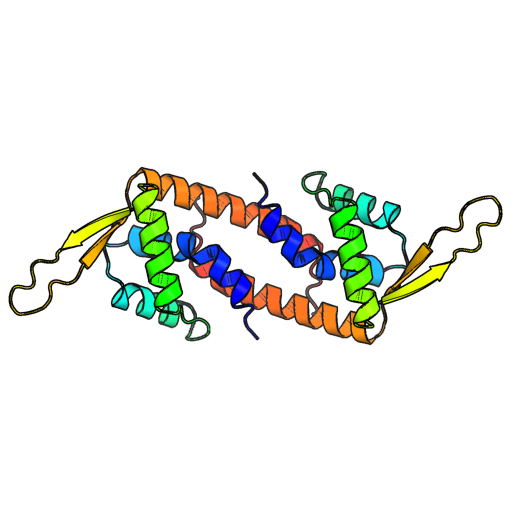C CA . ARG B 1 73 ? 8.844 -28.203 -20.641 1 82.5 73 ARG B CA 1
ATOM 1502 C C . ARG B 1 73 ? 8.508 -26.953 -19.828 1 82.5 73 ARG B C 1
ATOM 1504 O O . ARG B 1 73 ? 9.375 -26.125 -19.578 1 82.5 73 ARG B O 1
ATOM 1511 N N . ARG B 1 74 ? 7.305 -26.75 -19.656 1 89.44 74 ARG B N 1
ATOM 1512 C CA . ARG B 1 74 ? 6.801 -25.641 -18.844 1 89.44 74 ARG B CA 1
ATOM 1513 C C . ARG B 1 74 ? 7.121 -25.859 -17.375 1 89.44 74 ARG B C 1
ATOM 1515 O O . ARG B 1 74 ? 7.023 -26.969 -16.859 1 89.44 74 ARG B O 1
ATOM 1522 N N . THR B 1 75 ? 7.672 -24.859 -16.844 1 93.94 75 THR B N 1
ATOM 1523 C CA . THR B 1 75 ? 7.949 -24.906 -15.414 1 93.94 75 THR B CA 1
ATOM 1524 C C . THR B 1 75 ? 6.699 -24.562 -14.617 1 93.94 75 THR B C 1
ATOM 1526 O O . THR B 1 75 ? 6.086 -23.516 -14.836 1 93.94 75 THR B O 1
ATOM 1529 N N . TYR B 1 76 ? 6.316 -25.484 -13.688 1 96.69 76 TYR B N 1
ATOM 1530 C CA . TYR B 1 76 ? 5.184 -25.266 -12.789 1 96.69 76 TYR B CA 1
ATOM 1531 C C . TYR B 1 76 ? 5.66 -24.906 -11.391 1 96.69 76 TYR B C 1
ATOM 1533 O O . TYR B 1 76 ? 6.719 -25.359 -10.953 1 96.69 76 TYR B O 1
ATOM 1541 N N . TYR B 1 77 ? 4.812 -24.078 -10.766 1 98 77 TYR B N 1
ATOM 1542 C CA . TYR B 1 77 ? 5.098 -23.672 -9.398 1 98 77 TYR B CA 1
ATOM 1543 C C . TYR B 1 77 ? 4.02 -24.172 -8.445 1 98 77 TYR B C 1
ATOM 1545 O O . TYR B 1 77 ? 2.832 -24.156 -8.773 1 98 77 TYR B O 1
ATOM 1553 N N . LYS B 1 78 ? 4.5 -24.609 -7.301 1 98.56 78 LYS B N 1
ATOM 1554 C CA . LYS B 1 78 ? 3.633 -25.094 -6.23 1 98.56 78 LYS B CA 1
ATOM 1555 C C . LYS B 1 78 ? 3.953 -24.406 -4.906 1 98.56 78 LYS B C 1
ATOM 1557 O O . LYS B 1 78 ? 5.125 -24.25 -4.551 1 98.56 78 LYS B O 1
ATOM 1562 N N . ILE B 1 7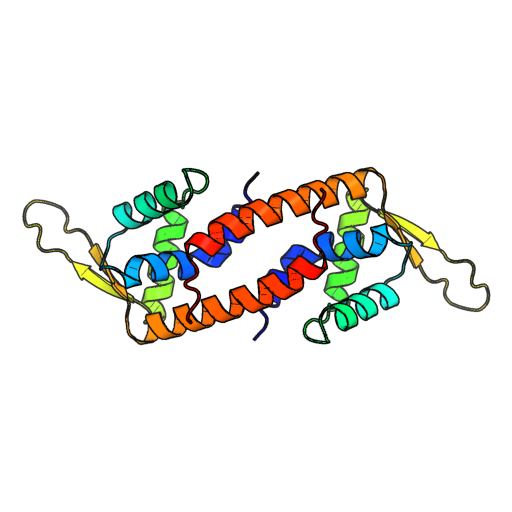9 ? 2.912 -23.984 -4.164 1 98.69 79 ILE B N 1
ATOM 1563 C CA . ILE B 1 79 ? 3.105 -23.328 -2.881 1 98.69 79 ILE B CA 1
ATOM 1564 C C . ILE B 1 79 ? 3.459 -24.359 -1.813 1 98.69 79 ILE B C 1
ATOM 1566 O O . ILE B 1 79 ? 2.928 -25.469 -1.817 1 98.69 79 ILE B O 1
ATOM 1570 N N . THR B 1 80 ? 4.344 -23.969 -0.938 1 98.75 80 THR B N 1
ATOM 1571 C CA . THR B 1 80 ? 4.758 -24.828 0.165 1 98.75 80 THR B CA 1
ATOM 1572 C C . THR B 1 80 ? 3.992 -24.484 1.438 1 98.75 80 THR B C 1
ATOM 1574 O O . THR B 1 80 ? 3.318 -23.453 1.502 1 98.75 80 THR B O 1
ATOM 1577 N N . PRO B 1 81 ? 4.055 -25.344 2.498 1 98.56 81 PRO B N 1
ATOM 1578 C CA . PRO B 1 81 ? 3.465 -24.969 3.785 1 98.56 81 PRO B CA 1
ATOM 1579 C C . PRO B 1 81 ? 4.012 -23.656 4.328 1 98.56 81 PRO B C 1
ATOM 1581 O O . PRO B 1 81 ? 3.256 -22.859 4.887 1 98.56 81 PRO B O 1
ATOM 1584 N N . GLU B 1 82 ? 5.293 -23.422 4.109 1 98.62 82 GLU B N 1
ATOM 1585 C CA . GLU B 1 82 ? 5.887 -22.156 4.516 1 98.62 82 GLU B CA 1
ATOM 1586 C C . GLU B 1 82 ? 5.316 -20.984 3.709 1 98.62 82 GLU B C 1
ATOM 1588 O O . GLU B 1 82 ? 5.141 -19.891 4.234 1 98.62 82 GLU B O 1
ATOM 1593 N N . GLY B 1 83 ? 5.051 -21.266 2.441 1 98.56 83 GLY B N 1
ATOM 1594 C CA . GLY B 1 83 ? 4.434 -20.266 1.593 1 98.56 83 GLY B CA 1
ATOM 1595 C C . GLY B 1 83 ? 3.025 -19.906 2.025 1 98.56 83 GLY B C 1
ATOM 1596 O O . GLY B 1 83 ? 2.635 -18.734 1.974 1 98.56 83 GLY B O 1
ATOM 1597 N N . ILE B 1 84 ? 2.32 -20.906 2.508 1 97.94 84 ILE B N 1
ATOM 1598 C CA . ILE B 1 84 ? 0.964 -20.672 2.996 1 97.94 84 ILE B CA 1
ATOM 1599 C C . ILE B 1 84 ? 1.007 -19.812 4.254 1 97.94 84 ILE B C 1
ATOM 1601 O O . ILE B 1 84 ? 0.226 -18.875 4.395 1 97.94 84 ILE B O 1
ATOM 1605 N N . THR B 1 85 ? 1.906 -20.141 5.117 1 97.81 85 THR B N 1
ATOM 1606 C CA . THR B 1 85 ? 2.072 -19.359 6.344 1 97.81 85 THR B CA 1
ATOM 1607 C C . THR B 1 85 ? 2.439 -17.922 6.031 1 97.81 85 THR B C 1
ATOM 1609 O O . THR B 1 85 ? 1.871 -16.984 6.609 1 97.81 85 THR B O 1
ATOM 1612 N N . TYR B 1 86 ? 3.35 -17.781 5.109 1 97.38 86 TYR B N 1
ATOM 1613 C CA . TYR B 1 86 ? 3.783 -16.438 4.703 1 97.38 86 TYR B CA 1
ATOM 1614 C C . TYR B 1 86 ? 2.629 -15.656 4.09 1 97.38 86 TYR B C 1
ATOM 1616 O O . TYR B 1 86 ? 2.451 -14.477 4.383 1 97.38 86 TYR B O 1
ATOM 1624 N N . TYR B 1 87 ? 1.827 -16.281 3.264 1 97.5 87 TYR B N 1
ATOM 1625 C CA . TYR B 1 87 ? 0.655 -15.656 2.668 1 97.5 87 TYR B CA 1
ATOM 1626 C C . TYR B 1 87 ? -0.299 -15.148 3.742 1 97.5 87 TYR B C 1
ATOM 1628 O O . TYR B 1 87 ? -0.772 -14.016 3.678 1 97.5 87 TYR B O 1
ATOM 1636 N N . LYS B 1 88 ? -0.545 -15.984 4.727 1 96.75 88 LYS B N 1
ATOM 1637 C CA . LYS B 1 88 ? -1.456 -15.617 5.805 1 96.75 88 LYS B CA 1
ATOM 1638 C C . LYS B 1 88 ? -0.92 -14.422 6.59 1 96.75 88 LYS B C 1
ATOM 1640 O O . LYS B 1 88 ? -1.686 -13.539 6.984 1 96.75 88 LYS B O 1
ATOM 1645 N N . GLU B 1 89 ? 0.344 -14.414 6.785 1 95.06 89 GLU B N 1
ATOM 1646 C CA . GLU B 1 89 ? 0.974 -13.281 7.461 1 95.06 89 GLU B CA 1
ATOM 1647 C C . GLU B 1 89 ? 0.794 -12 6.664 1 95.06 89 GLU B C 1
ATOM 1649 O O . GLU B 1 89 ? 0.531 -10.938 7.234 1 95.06 89 GLU B O 1
ATOM 1654 N N . LYS B 1 90 ? 0.948 -12.109 5.359 1 94.69 90 LYS B N 1
ATOM 1655 C CA . LYS B 1 90 ? 0.8 -10.945 4.5 1 94.69 90 LYS B CA 1
ATOM 1656 C C . LYS B 1 90 ? -0.647 -10.461 4.469 1 94.69 90 LYS B C 1
ATOM 1658 O O . LYS B 1 90 ? -0.906 -9.258 4.391 1 94.69 90 LYS B O 1
ATOM 1663 N N . CYS B 1 91 ? -1.567 -11.383 4.539 1 95.31 91 CYS B N 1
ATOM 1664 C CA . CYS B 1 91 ? -2.975 -11 4.621 1 95.31 91 CYS B CA 1
ATOM 1665 C C . CYS B 1 91 ? -3.254 -10.211 5.895 1 95.31 91 CYS B C 1
ATOM 1667 O O . CYS B 1 91 ? -3.947 -9.195 5.859 1 95.31 91 CYS B O 1
ATOM 1669 N N . LYS B 1 92 ? -2.711 -10.641 6.961 1 93.81 92 LYS B N 1
ATOM 1670 C CA . LYS B 1 92 ? -2.887 -9.938 8.227 1 93.81 92 LYS B CA 1
ATOM 1671 C C . LYS B 1 92 ? -2.266 -8.547 8.18 1 93.81 92 LYS B C 1
ATOM 1673 O O . LYS B 1 92 ? -2.854 -7.582 8.672 1 93.81 92 LYS B O 1
ATOM 1678 N N . GLU B 1 93 ? -1.104 -8.523 7.586 1 91.75 93 GLU B N 1
ATOM 1679 C CA . GLU B 1 93 ? -0.433 -7.234 7.438 1 91.75 93 GLU B CA 1
ATOM 1680 C C . GLU B 1 93 ? -1.274 -6.266 6.609 1 91.75 93 GLU B C 1
ATOM 1682 O O . GLU B 1 93 ? -1.354 -5.078 6.93 1 91.75 93 GLU B O 1
ATOM 1687 N N . TRP B 1 94 ? -1.853 -6.777 5.57 1 93.44 94 TRP B N 1
ATOM 1688 C CA . TRP B 1 94 ? -2.682 -5.938 4.711 1 93.44 94 TRP B CA 1
ATOM 1689 C C . TRP B 1 94 ? -3.873 -5.379 5.48 1 93.44 94 TRP B C 1
ATOM 1691 O O . TRP B 1 94 ? -4.207 -4.199 5.348 1 93.44 94 TRP B O 1
ATOM 1701 N N . ILE B 1 95 ? -4.516 -6.184 6.281 1 92.94 95 ILE B N 1
ATOM 1702 C CA . ILE B 1 95 ? -5.695 -5.766 7.031 1 92.94 95 ILE B CA 1
ATOM 1703 C C . ILE B 1 95 ? -5.332 -4.609 7.961 1 92.94 95 ILE B C 1
ATOM 1705 O O . ILE B 1 95 ? -6.059 -3.615 8.039 1 92.94 95 ILE B O 1
ATOM 1709 N N . LEU B 1 96 ? -4.23 -4.688 8.625 1 91.06 96 LEU B N 1
ATOM 1710 C CA . LEU B 1 96 ? -3.773 -3.637 9.523 1 91.06 96 LEU B CA 1
ATOM 1711 C C . LEU B 1 96 ? -3.418 -2.373 8.75 1 91.06 96 LEU B C 1
ATOM 1713 O O . LEU B 1 96 ? -3.781 -1.266 9.156 1 91.06 96 LEU B O 1
ATOM 1717 N N . THR B 1 97 ? -2.672 -2.576 7.66 1 91.62 97 THR B N 1
ATOM 1718 C CA . THR B 1 97 ? -2.275 -1.449 6.824 1 91.62 97 THR B CA 1
ATOM 1719 C C . THR B 1 97 ? -3.5 -0.7 6.309 1 91.62 97 THR B C 1
ATOM 1721 O O . THR B 1 97 ? -3.574 0.526 6.414 1 91.62 97 THR B O 1
ATOM 1724 N N . LYS B 1 98 ? -4.41 -1.423 5.84 1 93.12 98 LYS B N 1
ATOM 1725 C CA . LYS B 1 98 ? -5.648 -0.851 5.32 1 93.12 98 LYS B CA 1
ATOM 1726 C C . LYS B 1 98 ? -6.387 -0.064 6.402 1 93.12 98 LYS B C 1
ATOM 1728 O O . LYS B 1 98 ? -6.867 1.043 6.152 1 93.12 98 LYS B O 1
ATOM 1733 N N . GLU B 1 99 ? -6.488 -0.594 7.555 1 92.94 99 GLU B N 1
ATOM 1734 C CA . GLU B 1 99 ? -7.156 0.062 8.672 1 92.94 99 GLU B CA 1
ATOM 1735 C C . GLU B 1 99 ? -6.516 1.413 8.984 1 92.94 99 GLU B C 1
ATOM 1737 O O . GLU B 1 99 ? -7.215 2.396 9.234 1 92.94 99 GLU B O 1
ATOM 1742 N N . ILE B 1 100 ? -5.238 1.433 8.938 1 92.69 100 ILE B N 1
ATOM 1743 C CA . ILE B 1 100 ? -4.508 2.643 9.297 1 92.69 100 ILE B CA 1
ATOM 1744 C C . ILE B 1 100 ? -4.664 3.686 8.195 1 92.69 100 ILE B C 1
ATOM 1746 O O . ILE B 1 100 ? -5.012 4.84 8.461 1 92.69 100 ILE B O 1
ATOM 1750 N N . ILE B 1 101 ? -4.426 3.299 6.965 1 93.69 101 ILE B N 1
ATOM 1751 C CA . ILE B 1 101 ? -4.465 4.234 5.848 1 93.69 101 ILE B CA 1
ATOM 1752 C C . ILE B 1 101 ? -5.863 4.832 5.723 1 93.69 101 ILE B C 1
ATOM 1754 O O . ILE B 1 101 ? -6.016 6.023 5.449 1 93.69 101 ILE B O 1
ATOM 1758 N N . GLU B 1 102 ? -6.867 4.066 5.984 1 94.38 102 GLU B N 1
ATOM 1759 C CA . GLU B 1 102 ? -8.25 4.504 5.797 1 94.38 102 GLU B CA 1
ATOM 1760 C C . GLU B 1 102 ? -8.625 5.59 6.801 1 94.38 102 GLU B C 1
ATOM 1762 O O . GLU B 1 102 ? -9.602 6.316 6.602 1 94.38 102 GLU B O 1
ATOM 1767 N N . LYS B 1 103 ? -7.898 5.637 7.844 1 94.44 103 LYS B N 1
ATOM 1768 C CA . LYS B 1 103 ? -8.125 6.719 8.797 1 94.44 103 LYS B CA 1
ATOM 1769 C C . LYS B 1 103 ? -7.828 8.078 8.164 1 94.44 103 LYS B C 1
ATOM 1771 O O . LYS B 1 103 ? -8.328 9.102 8.633 1 94.44 103 LYS B O 1
ATOM 1776 N N . PHE B 1 104 ? -7.016 8.078 7.125 1 95.62 104 PHE B N 1
ATOM 1777 C CA . PHE B 1 104 ? -6.559 9.328 6.539 1 95.62 104 PHE B CA 1
ATOM 1778 C C . PHE B 1 104 ? -7.129 9.516 5.141 1 95.62 104 PHE B C 1
ATOM 1780 O O . PHE B 1 104 ? -6.629 10.336 4.363 1 95.62 104 PHE B O 1
ATOM 1787 N N . ILE B 1 105 ? -8 8.68 4.746 1 93.69 105 ILE B N 1
ATOM 1788 C CA . ILE B 1 105 ? -8.656 8.773 3.443 1 93.69 105 ILE B CA 1
ATOM 1789 C C . ILE B 1 105 ? -10.078 9.305 3.619 1 93.69 105 ILE B C 1
ATOM 1791 O O . ILE B 1 105 ? -10.867 8.734 4.379 1 93.69 105 ILE B O 1
ATOM 1795 N N . LYS B 1 106 ? -10.328 10.422 3.082 1 83.44 106 LYS B N 1
ATOM 1796 C CA . LYS B 1 106 ? -11.688 10.953 3.104 1 83.44 106 LYS B CA 1
ATOM 1797 C C . LYS B 1 106 ? -12.508 10.406 1.94 1 83.44 106 LYS B C 1
ATOM 1799 O O . LYS B 1 106 ? -12.062 10.422 0.793 1 83.44 106 LYS B O 1
ATOM 1804 N N . GLU B 1 107 ? -13.523 9.578 2.279 1 69.81 107 GLU B N 1
ATOM 1805 C CA . GLU B 1 107 ? -14.406 9.094 1.222 1 69.81 107 GLU B CA 1
ATOM 1806 C C . GLU B 1 107 ? -15.109 10.25 0.512 1 69.81 107 GLU B C 1
ATOM 1808 O O . GLU B 1 107 ? -15.68 11.125 1.159 1 69.81 107 GLU B O 1
ATOM 1813 N N . MET B 1 108 ? -14.352 10.898 -0.319 1 56.62 108 MET B N 1
ATOM 1814 C CA . MET B 1 108 ? -15.031 12 -0.992 1 56.62 108 MET B CA 1
ATOM 1815 C C . MET B 1 108 ? -16.375 11.555 -1.548 1 56.62 108 MET B C 1
ATOM 1817 O O . MET B 1 108 ? -16.438 10.609 -2.336 1 56.62 108 MET B O 1
ATOM 1821 N N . ASN B 1 109 ? -17.469 11.414 -0.733 1 42.44 109 ASN B N 1
ATOM 1822 C CA . ASN B 1 109 ? -18.812 11.438 -1.322 1 42.44 109 ASN B CA 1
ATOM 1823 C C . ASN B 1 109 ? -19.062 12.742 -2.08 1 42.44 109 ASN B C 1
ATOM 1825 O O . ASN B 1 109 ? -18.562 13.797 -1.687 1 42.44 109 ASN B O 1
#

Foldseek 3Di:
DPPLVVVLVCLLLLQLVVQVVHKDADVVSQVVVCVVVVNPDGDDPVSNVVSVVVCVVVPQKDWDFDPPPPDDTTIIIHGDPVVVVVSVVVVVVVVVVCVVVVVVDDPPD/DDPLVVVLVCLLLLQLVVQVVHKDADVVSQVVVCVVVVNPDGDDPVSNVVSVVVCVVVPQKDWDFDDPPPDDTTIIIHGDPVVVVVSVVVVVVVVVVCVVVVVVDDPPD

pLDDT: mean 90.96, std 11.62, range [42.34, 98.88]

Nearest PDB structures (foldseek):
  8qdf-assembly1_B  TM=8.694E-01  e=5.125E-09  Lactococcus cremoris subsp. cremoris MG1363
  3f8f-assembly1_B  TM=8.411E-01  e=5.468E-09  Lactococcus cremoris subsp. cremoris MG1363
  8yrf-assembly1_B  TM=8.361E-01  e=9.811E-09  Lactococcus cremoris subsp. cremoris MG1363
  7qz5-assembly1_A  TM=7.925E-01  e=7.566E-09  Lactococcus cremoris
  7q34-assembly2_C  TM=8.381E-01  e=3.158E-08  Lactococcus lactis subsp. lactis

Sequence (218 aa):
MISSDVIRGYSDTIILYLLLENDSYGYEISKKIKEMTDEKFTMKETTLYSAFNRLSKNGYIDSYHGTETQGKRRTYYKITPEGITYYKEKCKEWILTKEIIEKFIKEMNMISSDVIRGYSDTIILYLLLENDSYGYEISKKIKEMTDEKFTMKETTLYSAFNRLSKNGYIDSYHGTETQGKRRTYYKITPEGITYYKEKCKEWILTKEIIEKFIKEMN

Radius of gyration: 21.39 Å; Cα contacts (8 Å, |Δi|>4): 259; chains: 2; bounding box: 34×70×50 Å

Organism: NCBI:txid1812858

InterPro domains:
  IPR005149 Transcription regulator PadR, N-terminal [PF03551] (15-88)
  IPR036388 Winged helix-like DNA-binding domain superfamily [G3DSA:1.10.10.10] (4-109)
  IPR036390 Winged helix DNA-binding domain superfamily [SSF46785] (5-105)
  IPR052509 Metal-responsive DNA-binding regulator [PTHR33169] (12-107)

Secondary structure (DSSP, 8-state):
---HHHHHTTHHHHHHHHHHHS-B-HHHHHHHHHHHTTTS----HHHHHHHHHHHHHTTSEEEEE----SSSPPEEEEE-HHHHHHHHHHHHHHHHHHHHHHTT-----/---HHHHHTTHHHHHHHHHHHS-B-HHHHHHHHHHHTTTS----HHHHHHHHHHHHHTTSEEEEE----SSSPPEEEEE-HHHHHHHHHHHHHHHHHHHHHHTT-----

Solvent-accessible surface area (backbone atoms only — not comparable to full-atom values): 12162 Å² total; per-residue (Å²): 118,76,52,61,69,62,57,56,74,38,46,60,46,44,54,49,46,58,27,70,78,40,68,43,33,69,68,58,51,42,51,49,48,18,59,74,42,74,68,71,44,76,68,50,66,69,58,52,50,53,42,49,49,52,36,39,76,71,49,25,33,46,74,48,72,48,78,64,76,88,61,86,56,52,56,32,38,36,61,32,74,59,22,51,53,49,42,53,52,51,36,53,29,48,55,54,43,50,58,51,54,50,73,48,44,69,79,79,123,118,75,53,61,69,62,56,56,75,39,44,61,47,44,53,51,46,58,27,69,78,40,68,42,32,69,69,59,51,42,50,49,49,20,59,75,41,74,65,70,44,76,70,50,69,70,59,52,51,51,43,49,50,52,35,38,76,71,50,24,34,46,72,48,73,47,77,64,76,90,59,87,56,50,58,32,37,34,60,31,75,60,23,51,53,50,42,53,52,50,36,53,28,47,54,54,43,50,58,51,54,52,74,47,43,70,79,80,122